Protein AF-A0A4Q4B3C5-F1 (afdb_monomer_lite)

Radius of gyration: 22.29 Å; chains: 1; bounding box: 58×36×64 Å

Secondary structure (DSSP, 8-state):
-------HHHHHHHHHHHHH-GGGGSTT---S-GGGS-TT-EEEE-TT--EEE--BTTBHHHHHHHHH-TT-----EETTEE-------TT--TTTHHHHHHHH-SGGGB-SS--STTTTTEEEEEEEEE-TTS-EEEEEEEEETTS-BEEEEEES--TT-GGGG-TT---EE---EEEE-SSTTEEEEEEEEE-TT--EEEEEEEEEETTTTEEEEEEEEE-TTS-EEEEEEEEEEEPPP-SSHHHHHHHHHHS--HHHHHHHHHHHTTS--

pLDDT: mean 88.62, std 9.91, range [36.62, 97.94]

Sequence (273 aa):
MKHNIFEKDDIEFIENEVKTNPIFRYYGIRVANVQKLNSRDVICVSDKNLIMVKGNSFTAYQHIKERHSYWTTHIYPKGKGFWAQSKFPSEIAPVDYIKIADQIYCEENFLVNNEHQDSDKFEKYLGKYTFPNNEVDTMNLILYKGTKIIHSLYPQNKKYNKLKNRENFPYARGIIEIKKSNIPNVKNVEIPYFDSNLKLKYVILIEKYLIKKLEEWRILAIDENGKYKFDVKIGEQKLMEFSGETSERITYQHCDLRHIENIMKKIDNGEIK

Structure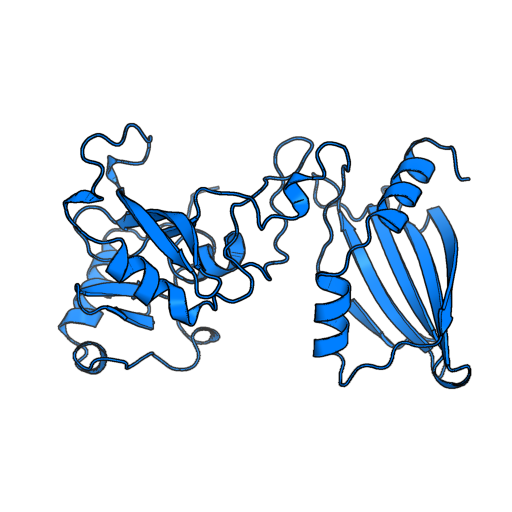 (mmCIF, N/CA/C/O backbone):
data_AF-A0A4Q4B3C5-F1
#
_entry.id   AF-A0A4Q4B3C5-F1
#
loop_
_atom_site.group_PDB
_atom_site.id
_atom_site.type_symbol
_atom_site.label_atom_id
_atom_site.label_alt_id
_atom_site.label_comp_id
_atom_site.label_asym_id
_atom_site.label_entity_id
_atom_site.label_seq_id
_atom_site.pdbx_PDB_ins_code
_atom_site.Cartn_x
_atom_site.Cartn_y
_atom_site.Cartn_z
_atom_site.occupancy
_atom_site.B_iso_or_equiv
_atom_site.auth_seq_id
_atom_site.auth_comp_id
_atom_site.auth_asym_id
_atom_site.auth_atom_id
_atom_site.pdbx_PDB_model_num
ATOM 1 N N . MET A 1 1 ? -18.963 -9.165 -6.598 1.00 36.62 1 MET A N 1
ATOM 2 C CA . MET A 1 1 ? -18.146 -9.783 -5.528 1.00 36.62 1 MET A CA 1
ATOM 3 C C . MET A 1 1 ? -18.745 -9.364 -4.200 1.00 36.62 1 MET A C 1
ATOM 5 O O . MET A 1 1 ? -18.922 -8.168 -4.015 1.00 36.62 1 MET A O 1
ATOM 9 N N . LYS A 1 2 ? -19.111 -10.299 -3.315 1.00 43.28 2 LYS A N 1
ATOM 10 C CA . LYS A 1 2 ? -19.517 -9.939 -1.948 1.00 43.28 2 LYS A CA 1
ATOM 11 C C . LYS A 1 2 ? -18.304 -9.323 -1.245 1.00 43.28 2 LYS A C 1
ATOM 13 O O . LYS A 1 2 ? -17.246 -9.946 -1.205 1.00 43.28 2 LYS A O 1
ATOM 18 N N . HIS A 1 3 ? -18.438 -8.092 -0.762 1.00 58.28 3 HIS A N 1
ATOM 19 C CA . HIS A 1 3 ? -17.433 -7.474 0.097 1.00 58.28 3 HIS A CA 1
ATOM 20 C C . HIS A 1 3 ? -17.396 -8.255 1.408 1.00 58.28 3 HIS A C 1
ATOM 22 O O . HIS A 1 3 ? -18.409 -8.321 2.099 1.00 58.28 3 HIS A O 1
ATOM 28 N N . ASN A 1 4 ? -16.259 -8.876 1.721 1.00 80.69 4 ASN A N 1
ATOM 29 C CA . ASN A 1 4 ? -16.110 -9.692 2.923 1.00 80.69 4 ASN A CA 1
ATOM 30 C C . ASN A 1 4 ? -15.796 -8.783 4.124 1.00 80.69 4 ASN A C 1
ATOM 32 O O . ASN A 1 4 ? -14.663 -8.731 4.606 1.00 80.69 4 ASN A O 1
ATOM 36 N N . ILE A 1 5 ? -16.776 -7.962 4.505 1.00 89.56 5 ILE A N 1
ATOM 37 C CA . ILE A 1 5 ? -16.752 -7.170 5.741 1.00 89.56 5 ILE A CA 1
ATOM 38 C C . ILE A 1 5 ? -17.055 -8.084 6.934 1.00 89.56 5 ILE A C 1
ATOM 40 O O . ILE A 1 5 ? -17.568 -9.181 6.739 1.00 89.56 5 ILE A O 1
ATOM 44 N N . PHE A 1 6 ? -16.735 -7.648 8.150 1.00 92.56 6 PHE A N 1
ATOM 45 C CA . PHE A 1 6 ? -17.065 -8.423 9.344 1.00 92.56 6 PHE A CA 1
ATOM 46 C C . PHE A 1 6 ? -18.578 -8.531 9.526 1.00 92.56 6 PHE A C 1
ATOM 48 O O . PHE A 1 6 ? -19.295 -7.531 9.434 1.00 92.56 6 PHE A O 1
ATOM 55 N N . GLU A 1 7 ? -19.042 -9.750 9.779 1.00 91.62 7 GLU A N 1
ATOM 56 C CA . GLU A 1 7 ? -20.413 -10.038 10.166 1.00 91.62 7 GLU A CA 1
ATOM 57 C C . GLU A 1 7 ? -20.561 -9.949 11.691 1.00 91.62 7 GLU A C 1
ATOM 59 O O . GLU A 1 7 ? -19.610 -9.673 12.427 1.00 91.62 7 GLU A O 1
ATOM 64 N N . LYS A 1 8 ? -21.782 -10.164 12.184 1.00 92.25 8 LYS A N 1
ATOM 65 C CA . LYS A 1 8 ? -22.095 -10.054 13.611 1.00 92.25 8 LYS A CA 1
ATOM 66 C C . LYS A 1 8 ? -21.224 -10.984 14.466 1.00 92.25 8 LYS A C 1
ATOM 68 O O . LYS A 1 8 ? -20.652 -10.529 15.449 1.00 92.25 8 LYS A O 1
ATOM 73 N N . ASP A 1 9 ? -21.050 -12.232 14.041 1.00 94.19 9 ASP A N 1
ATOM 74 C CA . ASP A 1 9 ? -20.236 -13.219 14.758 1.00 94.19 9 ASP A CA 1
ATOM 75 C C . ASP A 1 9 ? -18.747 -12.831 14.792 1.00 94.19 9 ASP A C 1
ATOM 77 O O . ASP A 1 9 ? -18.055 -13.094 15.776 1.00 94.19 9 ASP A O 1
ATOM 81 N N . ASP A 1 10 ? -18.233 -12.188 13.732 1.00 94.50 10 ASP A N 1
ATOM 82 C CA . ASP A 1 10 ? -16.874 -11.638 13.730 1.00 94.50 10 ASP A CA 1
ATOM 83 C C . ASP A 1 10 ? -16.740 -10.531 14.787 1.00 94.50 10 ASP A C 1
ATOM 85 O O . ASP A 1 10 ? -15.779 -10.524 15.555 1.00 94.50 10 ASP A O 1
ATOM 89 N N . ILE A 1 11 ? -17.703 -9.603 14.823 1.00 95.75 11 ILE A N 1
ATOM 90 C CA . ILE A 1 11 ? -17.725 -8.468 15.755 1.00 95.75 11 ILE A CA 1
ATOM 91 C C . ILE A 1 11 ? -17.798 -8.966 17.200 1.00 95.75 11 ILE A C 1
ATOM 93 O O . ILE A 1 11 ? -16.991 -8.547 18.029 1.00 95.75 11 ILE A O 1
ATOM 97 N N . GLU A 1 12 ? -18.712 -9.890 17.499 1.00 96.38 12 GLU A N 1
ATOM 98 C CA . GLU A 1 12 ? -18.874 -10.455 18.843 1.00 96.38 12 GLU A CA 1
ATOM 99 C C . GLU A 1 12 ? -17.608 -11.179 19.311 1.00 96.38 12 GLU A C 1
ATOM 101 O O . GLU A 1 12 ? -17.188 -11.009 20.459 1.00 96.38 12 GLU A O 1
ATOM 106 N N . PHE A 1 13 ? -16.956 -11.931 18.418 1.00 95.94 13 PHE A N 1
ATOM 107 C CA . PHE A 1 13 ? -15.673 -12.566 18.711 1.00 95.94 13 PHE A CA 1
ATOM 108 C C . PHE A 1 13 ? -14.603 -11.532 19.083 1.00 95.94 13 PHE A C 1
ATOM 110 O O . PHE A 1 13 ? -13.962 -11.669 20.126 1.00 95.94 13 PHE A O 1
ATOM 117 N N . ILE A 1 14 ? -14.439 -10.490 18.261 1.00 96.00 14 ILE A N 1
ATOM 118 C CA . ILE A 1 14 ? -13.435 -9.432 18.460 1.00 96.00 14 ILE A CA 1
ATOM 119 C C . ILE A 1 14 ? -13.666 -8.714 19.792 1.00 96.00 14 ILE A C 1
ATOM 121 O O . ILE A 1 14 ? -12.739 -8.521 20.579 1.00 96.00 14 ILE A O 1
ATOM 125 N N . GLU A 1 15 ? -14.908 -8.324 20.073 1.00 95.56 15 GLU A N 1
ATOM 126 C CA . GLU A 1 15 ? -15.238 -7.643 21.323 1.00 95.56 15 GLU A CA 1
ATOM 127 C C . GLU A 1 15 ? -15.022 -8.538 22.543 1.00 95.56 15 GLU A C 1
ATOM 129 O O . GLU A 1 15 ? -14.540 -8.067 23.576 1.00 95.56 15 GLU A O 1
ATOM 134 N N . ASN A 1 16 ? -15.364 -9.824 22.444 1.00 95.38 16 ASN A N 1
ATOM 135 C CA . ASN A 1 16 ? -15.120 -10.777 23.518 1.00 95.38 16 ASN A CA 1
ATOM 136 C C . ASN A 1 16 ? -13.618 -10.988 23.756 1.00 95.38 16 ASN A C 1
ATOM 138 O O . ASN A 1 16 ? -13.184 -11.035 24.909 1.00 95.38 16 ASN A O 1
ATOM 142 N N . GLU A 1 17 ? -12.812 -11.053 22.694 1.00 93.38 17 GLU A N 1
ATOM 143 C CA . GLU A 1 17 ? -11.352 -11.138 22.789 1.00 93.38 17 GLU A CA 1
ATOM 144 C C . GLU A 1 17 ? -10.783 -9.934 23.551 1.00 93.38 17 GLU A C 1
ATOM 146 O O . GLU A 1 17 ? -10.058 -10.114 24.528 1.00 93.38 17 GLU A O 1
ATOM 151 N N . VAL A 1 18 ? -11.171 -8.708 23.183 1.00 92.31 18 VAL A N 1
ATOM 152 C CA . VAL A 1 18 ? -10.720 -7.486 23.875 1.00 92.31 18 VAL A CA 1
ATOM 153 C C . VAL A 1 18 ? -11.153 -7.459 25.344 1.00 92.31 18 VAL A C 1
ATOM 155 O O . VAL A 1 18 ? -10.383 -7.038 26.209 1.00 92.31 18 VAL A O 1
ATOM 158 N N . LYS A 1 19 ? -12.366 -7.929 25.660 1.00 91.75 19 LYS A N 1
ATOM 159 C CA . LYS A 1 19 ? -12.886 -7.966 27.040 1.00 91.75 19 LYS A CA 1
ATOM 160 C C . LYS A 1 19 ? -12.124 -8.962 27.919 1.00 91.75 19 LYS A C 1
ATOM 162 O O . LYS A 1 19 ? -11.830 -8.673 29.088 1.00 91.75 19 LYS A O 1
ATOM 167 N N . THR A 1 20 ? -11.830 -10.139 27.373 1.00 91.94 20 THR A N 1
ATOM 168 C CA . THR A 1 20 ? -11.306 -11.283 28.133 1.00 91.94 20 THR A CA 1
ATOM 169 C C . THR A 1 20 ? -9.783 -11.361 28.145 1.00 91.94 20 THR A C 1
ATOM 171 O O . THR A 1 20 ? -9.218 -11.804 29.145 1.00 91.94 20 THR A O 1
ATOM 174 N N . ASN A 1 21 ? -9.103 -10.904 27.092 1.00 88.50 21 ASN A N 1
ATOM 175 C CA . ASN A 1 21 ? -7.6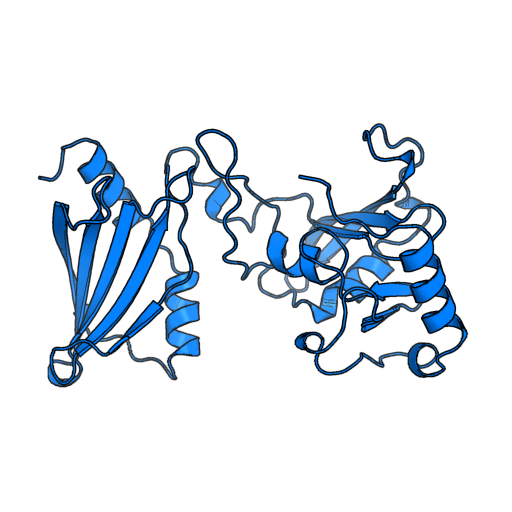53 -10.982 26.991 1.00 88.50 21 ASN A CA 1
ATOM 176 C C . ASN A 1 21 ? -6.986 -9.790 27.709 1.00 88.50 21 ASN A C 1
ATOM 178 O O . ASN A 1 21 ? -7.091 -8.647 27.251 1.00 88.50 21 ASN A O 1
ATOM 182 N N . PRO A 1 22 ? -6.255 -10.018 28.817 1.00 84.00 22 PRO A N 1
ATOM 183 C CA . PRO A 1 22 ? -5.672 -8.937 29.601 1.00 84.00 22 PRO A CA 1
ATOM 184 C C . PRO A 1 22 ? -4.579 -8.169 28.850 1.00 84.00 22 PRO A C 1
ATOM 186 O O . PRO A 1 22 ? -4.281 -7.045 29.241 1.00 84.00 22 PRO A O 1
ATOM 189 N N . ILE A 1 23 ? -4.004 -8.721 27.771 1.00 85.38 23 ILE A N 1
ATOM 190 C CA . ILE A 1 23 ? -2.936 -8.052 27.013 1.00 85.38 23 ILE A CA 1
ATOM 191 C C . ILE A 1 23 ? -3.380 -6.686 26.478 1.00 85.38 23 ILE A C 1
ATOM 193 O O . ILE A 1 23 ? -2.601 -5.737 26.486 1.00 85.38 23 ILE A O 1
ATOM 197 N N . PHE A 1 24 ? -4.652 -6.567 26.092 1.00 84.19 24 PHE A N 1
ATOM 198 C CA . PHE A 1 24 ? -5.223 -5.342 25.538 1.00 84.19 24 PHE A CA 1
ATOM 199 C C . PHE A 1 24 ? -5.600 -4.310 26.605 1.00 84.19 24 PHE A C 1
ATOM 201 O O . PHE A 1 24 ? -5.991 -3.200 26.264 1.00 84.19 24 PHE A O 1
ATOM 208 N N . ARG A 1 25 ? -5.442 -4.649 27.892 1.00 72.12 25 ARG A N 1
ATOM 209 C CA . ARG A 1 25 ? -5.579 -3.707 29.014 1.00 72.12 25 ARG A CA 1
ATOM 210 C C . ARG A 1 25 ? -4.287 -2.938 29.291 1.00 72.12 25 ARG A C 1
ATOM 212 O O . ARG A 1 25 ? -4.315 -1.950 30.016 1.00 72.12 25 ARG A O 1
ATOM 219 N N . TYR A 1 26 ? -3.157 -3.393 28.746 1.00 68.81 26 TYR A N 1
ATOM 220 C CA . TYR A 1 26 ? -1.858 -2.759 28.944 1.00 68.81 26 TYR A CA 1
ATOM 221 C C . TYR A 1 26 ? -1.526 -1.824 27.779 1.00 68.81 26 TYR A C 1
ATOM 223 O O . TYR A 1 26 ? -1.420 -2.242 26.623 1.00 68.81 26 TYR A O 1
ATOM 231 N N . TYR A 1 27 ? -1.319 -0.548 28.105 1.00 58.12 27 TYR A N 1
ATOM 232 C CA . TYR A 1 27 ? -0.975 0.490 27.140 1.00 58.12 27 TYR A CA 1
ATOM 233 C C . TYR A 1 27 ? 0.315 0.166 26.373 1.00 58.12 27 TYR A C 1
ATOM 235 O O . TYR A 1 27 ? 1.315 -0.271 26.943 1.00 58.12 27 TYR A O 1
ATOM 243 N N . GLY A 1 28 ? 0.300 0.417 25.062 1.00 57.06 28 GLY A N 1
ATOM 244 C CA . GLY A 1 28 ? 1.475 0.290 24.199 1.00 57.06 28 GLY A CA 1
ATOM 245 C C . GLY A 1 28 ? 1.802 -1.131 23.730 1.00 57.06 28 GLY A C 1
ATOM 246 O O . GLY A 1 28 ? 2.674 -1.277 22.868 1.00 57.06 28 GLY A O 1
ATOM 247 N N . ILE A 1 29 ? 1.099 -2.165 24.212 1.00 62.22 29 ILE A N 1
ATOM 248 C CA . ILE A 1 29 ? 1.304 -3.531 23.722 1.00 62.22 29 ILE A CA 1
ATOM 249 C C . ILE A 1 29 ? 0.644 -3.697 22.354 1.00 62.22 29 ILE A C 1
ATOM 251 O O . ILE A 1 29 ? -0.550 -3.479 22.158 1.00 62.22 29 ILE A O 1
ATOM 255 N N . ARG A 1 30 ? 1.460 -4.104 21.386 1.00 68.44 30 ARG A N 1
ATOM 256 C CA . ARG A 1 30 ? 1.026 -4.501 20.048 1.00 68.44 30 ARG A CA 1
ATOM 257 C C . ARG A 1 30 ? 1.391 -5.954 19.861 1.00 68.44 30 ARG A C 1
ATOM 259 O O . ARG A 1 30 ? 2.515 -6.344 20.186 1.00 68.44 30 ARG A O 1
ATOM 266 N N . VAL A 1 31 ? 0.479 -6.736 19.297 1.00 67.56 31 VAL A N 1
ATOM 267 C CA . VAL A 1 31 ? 0.798 -8.122 18.962 1.00 67.56 31 VAL A CA 1
ATOM 268 C C . VAL A 1 31 ? 1.894 -8.126 17.895 1.00 67.56 31 VAL A C 1
ATOM 270 O O . VAL A 1 31 ? 1.767 -7.519 16.826 1.00 67.56 31 VAL A O 1
ATOM 273 N N . ALA A 1 32 ? 3.017 -8.770 18.213 1.00 61.78 32 ALA A N 1
ATOM 274 C CA . ALA A 1 32 ? 4.140 -8.881 17.299 1.00 61.78 32 ALA A CA 1
ATOM 275 C C . ALA A 1 32 ? 3.752 -9.741 16.084 1.00 61.78 32 ALA A C 1
ATOM 277 O O . ALA A 1 32 ? 3.064 -10.748 16.208 1.00 61.78 32 ALA A O 1
ATOM 278 N N . ASN A 1 33 ? 4.252 -9.364 14.905 1.00 75.25 33 ASN A N 1
ATOM 279 C CA . ASN A 1 33 ? 4.086 -10.106 13.651 1.00 75.25 33 ASN A CA 1
ATOM 280 C C . ASN A 1 33 ? 2.632 -10.255 13.143 1.00 75.25 33 ASN A C 1
ATOM 282 O O . ASN A 1 33 ? 2.117 -11.359 12.965 1.00 75.25 33 ASN A O 1
ATOM 286 N N . VAL A 1 34 ? 2.021 -9.123 12.774 1.00 80.56 34 VAL A N 1
ATOM 287 C CA . VAL A 1 34 ? 0.681 -9.027 12.150 1.00 80.56 34 VAL A CA 1
ATOM 288 C C . VAL A 1 34 ? 0.473 -9.984 10.959 1.00 80.56 34 VAL A C 1
ATOM 290 O O . VAL A 1 34 ? -0.651 -10.381 10.655 1.00 80.56 34 VAL A O 1
ATOM 293 N N . GLN A 1 35 ? 1.538 -10.405 10.267 1.00 80.81 35 GLN A N 1
ATOM 294 C CA . GLN A 1 35 ? 1.404 -11.320 9.130 1.00 80.81 35 GLN A CA 1
ATOM 295 C C . GLN A 1 35 ? 0.881 -12.704 9.529 1.00 80.81 35 GLN A C 1
ATOM 297 O O . GLN A 1 35 ? 0.154 -13.300 8.738 1.00 80.81 35 GLN A O 1
ATOM 302 N N . LYS A 1 36 ? 1.180 -13.179 10.743 1.00 86.38 36 LYS A N 1
ATOM 303 C CA . LYS A 1 36 ? 0.748 -14.501 11.230 1.00 86.38 36 LYS A CA 1
ATOM 304 C C . LYS A 1 36 ? -0.670 -14.532 11.800 1.00 86.38 36 LYS A C 1
ATOM 306 O O . LYS A 1 36 ? -1.200 -15.613 12.005 1.00 86.38 36 LYS A O 1
ATOM 311 N N . LEU A 1 37 ? -1.259 -13.367 12.051 1.00 89.56 37 LEU A N 1
ATOM 312 C CA . LEU A 1 37 ? -2.595 -13.247 12.627 1.00 89.56 37 LEU A CA 1
ATOM 313 C C . LEU A 1 37 ? -3.692 -13.670 11.632 1.00 89.56 37 LEU A C 1
ATOM 315 O O . LEU A 1 37 ? -3.510 -13.568 10.418 1.00 89.56 37 LEU A O 1
ATOM 319 N N . ASN A 1 38 ? -4.845 -14.106 12.119 1.00 92.38 38 ASN A N 1
ATOM 320 C CA . ASN A 1 38 ? -6.059 -14.267 11.320 1.00 92.38 38 ASN A CA 1
ATOM 321 C C . ASN A 1 38 ? -6.781 -12.924 11.159 1.00 92.38 38 ASN A C 1
ATOM 323 O O . ASN A 1 38 ? -6.420 -11.933 11.787 1.00 92.38 38 ASN A O 1
ATOM 327 N N . SER A 1 39 ? -7.794 -12.858 10.290 1.00 92.94 39 SER A N 1
ATOM 328 C CA . SER A 1 39 ? -8.501 -11.602 9.993 1.00 92.94 39 SER A CA 1
ATOM 329 C C . SER A 1 39 ? -9.151 -10.962 11.223 1.00 92.94 39 SER A C 1
ATOM 331 O O . SER A 1 39 ? -9.163 -9.737 11.324 1.00 92.94 39 SER A O 1
ATOM 333 N N . ARG A 1 40 ? -9.688 -11.774 12.138 1.00 94.06 40 ARG A N 1
ATOM 334 C CA . ARG A 1 40 ? -10.387 -11.311 13.346 1.00 94.06 40 ARG A CA 1
ATOM 335 C C . ARG A 1 40 ? -9.437 -10.917 14.475 1.00 94.06 40 ARG A C 1
ATOM 337 O O . ARG A 1 40 ? -9.850 -10.182 15.356 1.00 94.06 40 ARG A O 1
ATOM 344 N N . ASP A 1 41 ? -8.184 -11.359 14.439 1.00 93.38 41 ASP A N 1
ATOM 345 C CA . ASP A 1 41 ? -7.265 -11.156 15.556 1.00 93.38 41 ASP A CA 1
ATOM 346 C C . ASP A 1 41 ? -6.988 -9.665 15.790 1.00 93.38 41 ASP A C 1
ATOM 348 O O . ASP A 1 41 ? -6.693 -8.889 14.860 1.00 93.38 41 ASP A O 1
ATOM 352 N N . VAL A 1 42 ? -7.032 -9.280 17.061 1.00 93.31 42 VAL A N 1
ATOM 353 C CA . VAL A 1 42 ? -6.763 -7.917 17.511 1.00 93.31 42 VAL A CA 1
ATOM 354 C C . VAL A 1 42 ? -5.261 -7.631 17.471 1.00 93.31 42 VAL A C 1
ATOM 356 O O . VAL A 1 42 ? -4.438 -8.348 18.034 1.00 93.31 42 VAL A O 1
ATOM 359 N N . ILE A 1 43 ? -4.882 -6.538 16.807 1.00 92.44 43 ILE A N 1
ATOM 360 C CA . ILE A 1 43 ? -3.495 -6.057 16.751 1.00 92.44 43 ILE A CA 1
ATOM 361 C C . ILE A 1 43 ? -3.188 -5.215 17.986 1.00 92.44 43 ILE A C 1
ATOM 363 O O . ILE A 1 43 ? -2.139 -5.385 18.614 1.00 92.44 43 ILE A O 1
ATOM 367 N N . CYS A 1 44 ? -4.067 -4.256 18.278 1.00 91.69 44 CYS A N 1
ATOM 368 C CA . CYS A 1 44 ? -3.949 -3.362 19.422 1.00 91.69 44 CYS A CA 1
ATOM 369 C C . CYS A 1 44 ? -5.268 -2.633 19.703 1.00 91.69 44 CYS A C 1
ATOM 371 O O . CYS A 1 44 ? -6.126 -2.506 18.823 1.00 91.69 44 CYS A O 1
ATOM 373 N N . VAL A 1 45 ? -5.357 -2.074 20.908 1.00 92.62 45 VAL A N 1
ATOM 374 C CA . VAL A 1 45 ? -6.455 -1.220 21.362 1.00 92.62 45 VAL A CA 1
ATOM 375 C C . VAL A 1 45 ? -5.893 0.158 21.730 1.00 92.62 45 VAL A C 1
ATOM 377 O O . VAL A 1 45 ? -4.779 0.245 22.248 1.00 92.62 45 VAL A O 1
ATOM 380 N N . SER A 1 46 ? -6.605 1.231 21.379 1.00 92.12 46 SER A N 1
ATOM 381 C CA . SER A 1 46 ? -6.217 2.611 21.704 1.00 92.12 46 SER A CA 1
ATOM 382 C C . SER A 1 46 ? -6.704 3.050 23.089 1.00 92.12 46 SER A C 1
ATOM 384 O O . SER A 1 46 ? -7.516 2.366 23.707 1.00 92.12 46 SER A O 1
ATOM 386 N N . ASP A 1 47 ? -6.280 4.232 23.545 1.00 88.81 47 ASP A N 1
ATOM 387 C CA . ASP A 1 47 ? -6.708 4.805 24.831 1.00 88.81 47 ASP A CA 1
ATOM 388 C C . ASP A 1 47 ? -8.214 5.090 24.880 1.00 88.81 47 ASP A C 1
ATOM 390 O O . ASP A 1 47 ? -8.857 4.924 25.916 1.00 88.81 47 ASP A O 1
ATOM 394 N N . LYS A 1 48 ? -8.815 5.445 23.739 1.00 93.00 48 LYS A N 1
ATOM 395 C CA . LYS A 1 48 ? -10.273 5.591 23.592 1.00 93.00 48 LYS A CA 1
ATOM 396 C C . LYS A 1 48 ? -10.994 4.273 23.289 1.00 93.00 48 LYS A C 1
ATOM 398 O O . LYS A 1 48 ? -12.150 4.285 22.852 1.00 93.00 48 LYS A O 1
ATOM 403 N N . ASN A 1 49 ? -10.333 3.142 23.538 1.00 92.50 49 ASN A N 1
ATOM 404 C CA . ASN A 1 49 ? -10.809 1.782 23.292 1.00 92.50 49 ASN A CA 1
ATOM 405 C C . ASN A 1 49 ? -11.083 1.457 21.816 1.00 92.50 49 ASN A C 1
ATOM 407 O O . ASN A 1 49 ? -11.855 0.542 21.536 1.00 92.50 49 ASN A O 1
ATOM 411 N N . LEU A 1 50 ? -10.477 2.172 20.858 1.00 95.50 50 LEU A N 1
ATOM 412 C CA . LEU A 1 50 ? -10.579 1.788 19.448 1.00 95.50 50 LEU A CA 1
ATOM 413 C C . LEU A 1 50 ? -9.825 0.492 19.202 1.00 95.50 50 LEU A C 1
ATOM 415 O O . LEU A 1 50 ? -8.680 0.345 19.620 1.00 95.50 50 LEU A O 1
ATOM 419 N N . ILE A 1 51 ? -10.447 -0.422 18.471 1.00 95.19 51 ILE A N 1
ATOM 420 C CA . ILE A 1 51 ? -9.931 -1.764 18.234 1.00 95.19 51 ILE A CA 1
ATOM 421 C C . ILE A 1 51 ? -9.417 -1.827 16.798 1.00 95.19 51 ILE A C 1
ATOM 423 O O . ILE A 1 51 ? -10.185 -1.730 15.836 1.00 95.19 51 ILE A O 1
ATOM 427 N N . MET A 1 52 ? -8.104 -2.003 16.647 1.00 95.50 52 MET A N 1
ATOM 428 C CA . MET A 1 52 ? -7.493 -2.327 15.362 1.00 95.50 52 MET A CA 1
ATOM 429 C C . MET A 1 52 ? -7.296 -3.836 15.278 1.00 95.50 52 MET A C 1
ATOM 431 O O . MET A 1 52 ? -6.503 -4.402 16.028 1.00 95.50 52 MET A O 1
ATOM 435 N N . VAL A 1 53 ? -7.963 -4.470 14.322 1.00 95.25 53 VAL A N 1
ATOM 436 C CA . VAL A 1 53 ? -7.772 -5.887 13.982 1.00 95.25 53 VAL A CA 1
ATOM 437 C C . VAL A 1 53 ? -7.008 -6.026 12.669 1.00 95.25 53 VAL A C 1
ATOM 439 O O . VAL A 1 53 ? -6.902 -5.062 11.900 1.00 95.25 53 VAL A O 1
ATOM 442 N N . LYS A 1 54 ? -6.481 -7.221 12.379 1.00 94.50 54 LYS A N 1
ATOM 443 C CA . LYS A 1 54 ? -5.788 -7.472 11.104 1.00 94.50 54 LYS A CA 1
ATOM 444 C C . LYS A 1 54 ? -6.675 -7.183 9.898 1.00 94.50 54 LYS A C 1
ATOM 446 O O . LYS A 1 54 ? -6.245 -6.492 8.973 1.00 94.50 54 LYS A O 1
ATOM 451 N N . GLY A 1 55 ? -7.894 -7.705 9.909 1.00 94.25 55 GLY A N 1
ATOM 452 C CA . GLY A 1 55 ? -8.825 -7.604 8.797 1.00 94.25 55 GLY A CA 1
ATOM 453 C C . GLY A 1 55 ? -8.352 -8.306 7.527 1.00 94.25 55 GLY A C 1
ATOM 454 O O . GLY A 1 55 ? -7.606 -9.286 7.556 1.00 94.25 55 GLY A O 1
ATOM 455 N N . ASN A 1 56 ? -8.841 -7.813 6.395 1.00 93.19 56 ASN A N 1
ATOM 456 C CA . ASN A 1 56 ? -8.562 -8.325 5.055 1.00 93.19 56 ASN A CA 1
ATOM 457 C C . ASN A 1 56 ? -8.495 -7.147 4.064 1.00 93.19 56 ASN A C 1
ATOM 459 O O . ASN A 1 56 ? -8.514 -5.989 4.478 1.00 93.19 56 ASN A O 1
ATOM 463 N N . SER A 1 57 ? -8.442 -7.411 2.760 1.00 90.81 57 SER A N 1
ATOM 464 C CA . SER A 1 57 ? -8.356 -6.364 1.728 1.00 90.81 57 SER A CA 1
ATOM 465 C C . SER A 1 57 ? -9.532 -5.369 1.705 1.00 90.81 57 SER A C 1
ATOM 467 O O . SER A 1 57 ? -9.452 -4.334 1.043 1.00 90.81 57 SER A O 1
ATOM 469 N N . PHE A 1 58 ? -10.611 -5.640 2.447 1.00 90.94 58 PHE A N 1
ATOM 470 C CA . PHE A 1 58 ? -11.805 -4.802 2.556 1.00 90.94 58 PHE A CA 1
ATOM 471 C C . PHE A 1 58 ? -12.021 -4.175 3.939 1.00 90.94 58 PHE A C 1
ATOM 473 O O . PHE A 1 58 ? -12.841 -3.268 4.049 1.00 90.94 58 PHE A O 1
ATOM 480 N N . THR A 1 59 ? -11.322 -4.610 4.994 1.00 93.00 59 THR A N 1
ATOM 481 C CA . THR A 1 59 ? -11.539 -4.094 6.357 1.00 93.00 59 THR A CA 1
ATOM 482 C C . THR A 1 59 ? -10.255 -3.961 7.177 1.00 93.00 59 THR A C 1
ATOM 484 O O . THR A 1 59 ? -9.309 -4.732 7.019 1.00 93.00 59 THR A O 1
ATOM 487 N N . ALA A 1 60 ? -10.277 -3.012 8.110 1.00 94.56 60 ALA A N 1
ATOM 488 C CA . ALA A 1 60 ? -9.300 -2.757 9.161 1.00 94.56 60 ALA A CA 1
ATOM 489 C C . ALA A 1 60 ? -7.863 -2.553 8.647 1.00 94.56 60 ALA A C 1
ATOM 491 O O . ALA A 1 60 ? -7.643 -1.915 7.613 1.00 94.56 60 ALA A O 1
ATOM 492 N N . TYR A 1 61 ? -6.869 -3.043 9.393 1.00 94.94 61 TYR A N 1
ATOM 493 C CA . TYR A 1 61 ? -5.453 -2.775 9.149 1.00 94.94 61 TYR A CA 1
ATOM 494 C C . TYR A 1 61 ? -5.008 -3.127 7.727 1.00 94.94 61 TYR A C 1
ATOM 496 O O . TYR A 1 61 ? -4.330 -2.322 7.081 1.00 94.94 61 TYR A O 1
ATOM 504 N N . GLN A 1 62 ? -5.378 -4.312 7.232 1.00 93.75 62 GLN A N 1
ATOM 505 C CA . GLN A 1 62 ? -4.926 -4.787 5.928 1.00 93.75 62 GLN A CA 1
ATOM 506 C C . GLN A 1 62 ? -5.474 -3.907 4.799 1.00 93.75 62 GLN A C 1
ATOM 508 O O . GLN A 1 62 ? -4.695 -3.466 3.956 1.00 93.75 62 GLN A O 1
ATOM 513 N N . HIS A 1 63 ? -6.759 -3.551 4.837 1.00 94.06 63 HIS A N 1
ATOM 514 C CA . HIS A 1 63 ? -7.357 -2.616 3.882 1.00 94.06 63 HIS A CA 1
ATOM 515 C C . HIS A 1 63 ? -6.659 -1.253 3.906 1.00 94.06 63 HIS A C 1
ATOM 517 O O . HIS A 1 63 ? -6.267 -0.743 2.854 1.00 94.06 63 HIS A O 1
ATOM 523 N N . ILE A 1 64 ? -6.434 -0.680 5.095 1.00 95.25 64 ILE A N 1
ATOM 524 C CA . ILE A 1 64 ? -5.754 0.616 5.224 1.00 95.25 64 ILE A CA 1
ATOM 525 C C . ILE A 1 64 ? -4.350 0.544 4.613 1.00 95.25 64 ILE A C 1
ATOM 527 O O . ILE A 1 64 ? -3.967 1.388 3.798 1.00 95.25 64 ILE A O 1
ATOM 531 N N . LYS A 1 65 ? -3.590 -0.495 4.960 1.00 92.88 65 LYS A N 1
ATOM 532 C CA . LYS A 1 65 ? -2.220 -0.696 4.485 1.00 92.88 65 LYS A CA 1
ATOM 533 C C . LYS A 1 65 ? -2.157 -0.904 2.971 1.00 92.88 65 LYS A C 1
ATOM 535 O O . LYS A 1 65 ? -1.350 -0.261 2.304 1.00 92.88 65 LYS A O 1
ATOM 540 N N . GLU A 1 66 ? -2.988 -1.781 2.419 1.00 90.50 66 GLU A N 1
ATOM 541 C CA . GLU A 1 66 ? -2.980 -2.117 0.989 1.00 90.50 66 GLU A CA 1
ATOM 542 C C . GLU A 1 66 ? -3.480 -0.976 0.106 1.00 90.50 66 GLU A C 1
ATOM 544 O O . GLU A 1 66 ? -3.079 -0.864 -1.055 1.00 90.50 66 GLU A O 1
ATOM 549 N N . ARG A 1 67 ? -4.363 -0.124 0.625 1.00 89.62 67 ARG A N 1
ATOM 550 C CA . ARG A 1 67 ? -5.042 0.888 -0.184 1.00 89.62 67 ARG A CA 1
ATOM 551 C C . ARG A 1 67 ? -4.489 2.291 0.002 1.00 89.62 67 ARG A C 1
ATOM 553 O O . ARG A 1 67 ? -4.408 3.040 -0.972 1.00 89.62 67 ARG A O 1
ATOM 560 N N . HIS A 1 68 ? -4.079 2.620 1.222 1.00 93.31 68 HIS A N 1
ATOM 561 C CA . HIS A 1 68 ? -3.761 3.988 1.619 1.00 93.31 68 HIS A CA 1
ATOM 562 C C . HIS A 1 68 ? -2.313 4.178 2.076 1.00 93.31 68 HIS A C 1
ATOM 564 O O . HIS A 1 68 ? -1.879 5.319 2.213 1.00 93.31 68 HIS A O 1
ATOM 570 N N . SER A 1 69 ? -1.515 3.120 2.264 1.00 92.06 69 SER A N 1
ATOM 571 C CA . SER A 1 69 ? -0.079 3.303 2.520 1.00 92.06 69 SER A CA 1
ATOM 572 C C . SER A 1 69 ? 0.600 4.023 1.350 1.00 92.06 69 SER A C 1
ATOM 574 O O . SER A 1 69 ? 0.310 3.741 0.184 1.00 92.06 69 SER A O 1
ATOM 576 N N . TYR A 1 70 ? 1.549 4.917 1.641 1.00 88.88 70 TYR A N 1
ATOM 577 C CA . TYR A 1 70 ? 2.370 5.561 0.612 1.00 88.88 70 TYR A CA 1
ATOM 578 C C . TYR A 1 70 ? 2.991 4.522 -0.337 1.00 88.88 70 TYR A C 1
ATOM 580 O O . TYR A 1 70 ? 2.875 4.614 -1.567 1.00 88.88 70 TYR A O 1
ATOM 588 N N . TRP A 1 71 ? 3.560 3.476 0.265 1.00 85.06 71 TRP A N 1
ATOM 589 C CA . TRP A 1 71 ? 4.370 2.447 -0.379 1.00 85.06 71 TRP A CA 1
ATOM 590 C C . TRP A 1 71 ? 3.556 1.337 -1.057 1.00 85.06 71 TRP A C 1
ATOM 592 O O . TRP A 1 71 ? 4.144 0.425 -1.630 1.00 85.06 71 TRP A O 1
ATOM 602 N N . THR A 1 72 ? 2.216 1.389 -1.033 1.00 85.81 72 THR A N 1
ATOM 603 C CA . THR A 1 72 ? 1.420 0.361 -1.720 1.00 85.81 72 THR A CA 1
ATOM 604 C C . THR A 1 72 ? 1.623 0.401 -3.235 1.00 85.81 72 THR A C 1
ATOM 606 O O . THR A 1 72 ? 1.591 1.471 -3.863 1.00 85.81 72 THR A O 1
ATOM 609 N N . THR A 1 73 ? 1.788 -0.792 -3.801 1.00 83.38 73 THR A N 1
ATOM 610 C CA . THR A 1 73 ? 1.919 -1.088 -5.232 1.00 83.38 73 THR A CA 1
ATOM 611 C C . THR A 1 73 ? 0.642 -1.689 -5.818 1.00 83.38 73 THR A C 1
ATOM 613 O O . THR A 1 73 ? 0.616 -2.049 -6.991 1.00 83.38 73 THR A O 1
ATOM 616 N N . HIS A 1 74 ? -0.424 -1.810 -5.016 1.00 85.19 74 HIS A N 1
ATOM 617 C CA . HIS A 1 74 ? -1.663 -2.432 -5.463 1.00 85.19 74 HIS A CA 1
ATOM 618 C C . HIS A 1 74 ? -2.349 -1.585 -6.544 1.00 85.19 74 HIS A C 1
ATOM 620 O O . HIS A 1 74 ? -2.558 -0.378 -6.379 1.00 85.19 74 HIS A O 1
ATOM 626 N N . ILE A 1 75 ? -2.705 -2.233 -7.653 1.00 84.44 75 ILE A N 1
ATOM 627 C CA . ILE A 1 75 ? -3.359 -1.611 -8.804 1.00 84.44 75 ILE A CA 1
ATOM 628 C C . ILE A 1 75 ? -4.868 -1.779 -8.646 1.00 84.44 75 ILE A C 1
ATOM 630 O O . ILE A 1 75 ? -5.353 -2.888 -8.456 1.00 84.44 75 ILE A O 1
ATOM 634 N N . TYR A 1 76 ? -5.615 -0.682 -8.763 1.00 82.94 76 TYR A N 1
ATOM 635 C CA . TYR A 1 76 ? -7.076 -0.694 -8.677 1.00 82.94 76 TYR A CA 1
ATOM 636 C C . TYR A 1 76 ? -7.679 -0.276 -10.021 1.00 82.94 76 TYR A C 1
ATOM 638 O O . TYR A 1 76 ? -7.801 0.926 -10.270 1.00 82.94 76 TYR A O 1
ATOM 646 N N . PRO A 1 77 ? -8.044 -1.219 -10.904 1.00 81.56 77 PRO A N 1
ATOM 647 C CA . PRO A 1 77 ? -8.748 -0.906 -12.143 1.00 81.56 77 PRO A CA 1
ATOM 648 C C . PRO A 1 77 ? -10.073 -0.176 -11.904 1.00 81.56 77 PRO A C 1
ATOM 650 O O . PRO A 1 77 ? -10.790 -0.451 -10.941 1.00 81.56 77 PRO A O 1
ATOM 653 N N . LYS A 1 78 ? -10.417 0.752 -12.797 1.00 80.38 78 LYS A N 1
ATOM 654 C CA . LYS A 1 78 ? -11.708 1.448 -12.819 1.00 80.38 78 LYS A CA 1
ATOM 655 C C . LYS A 1 78 ? -12.118 1.758 -14.256 1.00 80.38 78 LYS A C 1
ATOM 657 O O . LYS A 1 78 ? -11.671 2.748 -14.839 1.00 80.38 78 LYS A O 1
ATOM 662 N N . GLY A 1 79 ? -13.023 0.948 -14.805 1.00 79.56 79 GLY A N 1
ATOM 663 C CA . GLY A 1 79 ? -13.459 1.088 -16.195 1.00 79.56 79 GLY A CA 1
ATOM 664 C C . GLY A 1 79 ? -12.255 1.021 -17.135 1.00 79.56 79 GLY A C 1
ATOM 665 O O . GLY A 1 79 ? -11.492 0.068 -17.078 1.00 79.56 79 GLY A O 1
ATOM 666 N N . LYS A 1 80 ? -12.049 2.061 -17.949 1.00 72.38 80 LYS A N 1
ATOM 667 C CA . LYS A 1 80 ? -10.892 2.154 -18.858 1.00 72.38 80 LYS A CA 1
ATOM 668 C C . LYS A 1 80 ? -9.593 2.644 -18.196 1.00 72.38 80 LYS A C 1
ATOM 670 O O . LYS A 1 80 ? -8.566 2.653 -18.864 1.00 72.38 80 LYS A O 1
ATOM 675 N N . GLY A 1 81 ? -9.616 3.047 -16.922 1.00 77.69 81 GLY A N 1
ATOM 676 C CA . GLY A 1 81 ? -8.461 3.609 -16.212 1.00 77.69 81 GLY A CA 1
ATOM 677 C C . GLY A 1 81 ? -8.214 2.964 -14.849 1.00 77.69 81 GLY A C 1
ATOM 678 O O . GLY A 1 81 ? -8.606 1.824 -14.606 1.00 77.69 81 GLY A O 1
ATOM 679 N N . PHE A 1 82 ? -7.579 3.708 -13.941 1.00 81.25 82 PHE A N 1
ATOM 680 C CA . PHE A 1 82 ? -7.253 3.249 -12.587 1.00 81.25 82 PHE A CA 1
ATOM 681 C C . PHE A 1 82 ? -7.803 4.200 -11.526 1.00 81.25 82 PHE A C 1
ATOM 683 O O . PHE A 1 82 ? -7.864 5.416 -11.722 1.00 81.25 82 PHE A O 1
ATOM 690 N N . TRP A 1 83 ? -8.203 3.661 -10.376 1.00 77.25 83 TRP A N 1
ATOM 691 C CA . TRP A 1 83 ? -8.692 4.465 -9.268 1.00 77.25 83 TRP A CA 1
ATOM 692 C C . TRP A 1 83 ? -7.537 5.116 -8.505 1.00 77.25 83 TRP A C 1
ATOM 694 O O . TRP A 1 83 ? -6.670 4.447 -7.941 1.00 77.25 83 TRP A O 1
ATOM 704 N N . ALA A 1 84 ? -7.553 6.448 -8.440 1.00 78.56 84 ALA A N 1
ATOM 705 C CA . ALA A 1 84 ? -6.623 7.205 -7.617 1.00 78.56 84 ALA A CA 1
ATOM 706 C C . ALA A 1 84 ? -7.069 7.170 -6.145 1.00 78.56 84 ALA A C 1
ATOM 708 O O . ALA A 1 84 ? -7.902 7.976 -5.714 1.00 78.56 84 ALA A O 1
ATOM 709 N N . GLN A 1 85 ? -6.508 6.230 -5.385 1.00 84.50 85 GLN A N 1
ATOM 710 C CA . GLN A 1 85 ? -6.633 6.145 -3.927 1.00 84.50 85 GLN A CA 1
ATOM 711 C C . GLN A 1 85 ? -6.077 7.399 -3.245 1.00 84.50 85 GLN A C 1
ATOM 713 O O . GLN A 1 85 ? -5.120 7.992 -3.743 1.00 84.50 85 GLN A O 1
ATOM 718 N N . SER A 1 86 ? -6.618 7.804 -2.100 1.00 90.50 86 SER A N 1
ATOM 719 C CA . SER A 1 86 ? -5.856 8.686 -1.212 1.00 90.50 86 SER A CA 1
ATOM 720 C C . SER A 1 86 ? -4.744 7.887 -0.540 1.00 90.50 86 SER A C 1
ATOM 722 O O . SER A 1 86 ? -4.899 6.691 -0.293 1.00 90.50 86 SER A O 1
ATOM 724 N N . LYS A 1 87 ? -3.604 8.528 -0.288 1.00 91.50 87 LYS A N 1
ATOM 725 C CA . LYS A 1 87 ? -2.449 7.889 0.344 1.00 91.50 87 LYS A CA 1
ATOM 726 C C . LYS A 1 87 ? -1.966 8.734 1.506 1.00 91.50 87 LYS A C 1
ATOM 728 O O . LYS A 1 87 ? -2.030 9.956 1.422 1.00 91.50 87 LYS A O 1
ATOM 733 N N . PHE A 1 88 ? -1.473 8.081 2.548 1.00 94.38 88 PHE A N 1
ATOM 734 C CA . PHE A 1 88 ? -0.726 8.719 3.622 1.00 94.38 88 PHE A CA 1
ATOM 735 C C . PHE A 1 88 ? 0.627 9.261 3.118 1.00 94.38 88 PHE A C 1
ATOM 737 O O . PHE A 1 88 ? 1.128 8.779 2.095 1.00 94.38 88 PHE A O 1
ATOM 744 N N . PRO A 1 89 ? 1.227 10.230 3.834 1.00 92.44 89 PRO A N 1
ATOM 745 C CA . PRO A 1 89 ? 2.624 10.619 3.647 1.00 92.44 89 PRO A CA 1
ATOM 746 C C . PRO A 1 89 ? 3.588 9.432 3.823 1.00 92.44 89 PRO A C 1
ATOM 748 O O . PRO A 1 89 ? 3.241 8.428 4.451 1.00 92.44 89 PRO A O 1
ATOM 751 N N . SER A 1 90 ? 4.811 9.547 3.296 1.00 91.19 90 SER A N 1
ATOM 752 C CA . SER A 1 90 ? 5.854 8.509 3.398 1.00 91.19 90 SER A CA 1
ATOM 753 C C . SER A 1 90 ? 6.295 8.218 4.832 1.00 91.19 90 SER A C 1
ATOM 755 O O . SER A 1 90 ? 6.756 7.111 5.112 1.00 91.19 90 SER A O 1
ATOM 757 N N . GLU A 1 91 ? 6.140 9.199 5.719 1.00 91.56 91 GLU A N 1
ATOM 758 C CA . GLU A 1 91 ? 6.548 9.179 7.125 1.00 91.56 91 GLU A CA 1
ATOM 759 C C . GLU A 1 91 ? 5.576 8.379 7.998 1.00 91.56 91 GLU A C 1
ATOM 761 O O . GLU A 1 91 ? 5.933 7.971 9.098 1.00 91.56 91 GLU A O 1
ATOM 766 N N . ILE A 1 92 ? 4.348 8.149 7.519 1.00 93.44 92 ILE A N 1
ATOM 767 C CA . ILE A 1 92 ? 3.328 7.416 8.265 1.00 93.44 92 ILE A CA 1
ATOM 768 C C . ILE A 1 92 ? 3.473 5.925 8.005 1.00 93.44 92 ILE A C 1
ATOM 770 O O . ILE A 1 92 ? 3.164 5.410 6.922 1.00 93.44 92 ILE A O 1
ATOM 774 N N . ALA A 1 93 ? 3.905 5.213 9.040 1.00 89.88 93 ALA A N 1
ATOM 775 C CA . ALA A 1 93 ? 3.990 3.770 9.017 1.00 89.88 93 ALA A CA 1
ATOM 776 C C . ALA A 1 93 ? 2.648 3.147 9.441 1.00 89.88 93 ALA A C 1
ATOM 778 O O . ALA A 1 93 ? 1.859 3.763 10.160 1.00 89.88 93 ALA A O 1
ATOM 779 N N . PRO A 1 94 ? 2.375 1.881 9.075 1.00 88.81 94 PRO A N 1
ATOM 780 C CA . PRO A 1 94 ? 1.155 1.202 9.512 1.00 88.81 94 PRO A CA 1
ATOM 781 C C . PRO A 1 94 ? 0.974 1.123 11.030 1.00 88.81 94 PRO A C 1
ATOM 783 O O . PRO A 1 94 ? -0.137 0.940 11.521 1.00 88.81 94 PRO A O 1
ATOM 786 N N . VAL A 1 95 ? 2.062 1.258 11.788 1.00 87.19 95 VAL A N 1
ATOM 787 C CA . VAL A 1 95 ? 2.002 1.337 13.247 1.00 87.19 95 VAL A CA 1
ATOM 788 C C . VAL A 1 95 ? 1.323 2.624 13.734 1.00 87.19 95 VAL A C 1
ATOM 790 O O . VAL A 1 95 ? 0.723 2.624 14.807 1.00 87.19 95 VAL A O 1
ATOM 793 N N . ASP A 1 96 ? 1.326 3.701 12.961 1.00 91.62 96 ASP A N 1
ATOM 794 C CA . ASP A 1 96 ? 0.780 4.989 13.393 1.00 91.62 96 ASP A CA 1
ATOM 795 C C . ASP A 1 96 ? -0.739 5.086 13.221 1.00 91.62 96 ASP A C 1
ATOM 797 O O . ASP A 1 96 ? -1.371 5.920 13.864 1.00 91.62 96 ASP A O 1
ATOM 801 N N . TYR A 1 97 ? -1.356 4.197 12.432 1.00 94.44 97 TYR A N 1
ATOM 802 C CA . TYR A 1 97 ? -2.790 4.253 12.116 1.00 94.44 97 TYR A CA 1
ATOM 803 C C . TYR A 1 97 ? -3.686 4.316 13.355 1.00 94.44 97 TYR A C 1
ATOM 805 O O . TYR A 1 97 ? -4.617 5.113 13.384 1.00 94.44 97 TYR A O 1
ATOM 813 N N . ILE A 1 98 ? -3.392 3.531 14.397 1.00 93.69 98 ILE A N 1
ATOM 814 C CA . ILE A 1 98 ? -4.194 3.544 15.628 1.00 93.69 98 ILE A CA 1
ATOM 815 C C . ILE A 1 98 ? -4.086 4.873 16.384 1.00 93.69 98 ILE A C 1
ATOM 817 O O . ILE A 1 98 ? -5.081 5.349 16.914 1.00 93.69 98 ILE A O 1
ATOM 821 N N . LYS A 1 99 ? -2.907 5.510 16.381 1.00 93.19 99 LYS A N 1
ATOM 822 C CA . LYS A 1 99 ? -2.700 6.815 17.028 1.00 93.19 99 LYS A CA 1
ATOM 823 C C . LYS A 1 99 ? -3.469 7.908 16.293 1.00 93.19 99 LYS A C 1
ATOM 825 O O . LYS A 1 99 ? -4.080 8.763 16.920 1.00 93.19 99 LYS A O 1
ATOM 830 N N . ILE A 1 100 ? -3.453 7.858 14.960 1.00 95.75 100 ILE A N 1
ATOM 831 C CA . ILE A 1 100 ? -4.226 8.777 14.122 1.00 95.75 100 ILE A CA 1
ATOM 832 C C . ILE A 1 100 ? -5.720 8.571 14.390 1.00 95.75 100 ILE A C 1
ATOM 834 O O . ILE A 1 100 ? -6.421 9.534 14.672 1.00 95.75 100 ILE A O 1
ATOM 838 N N . ALA A 1 101 ? -6.205 7.326 14.352 1.00 97.12 101 ALA A N 1
ATOM 839 C CA . ALA A 1 101 ? -7.606 7.014 14.623 1.00 97.12 101 ALA A CA 1
ATOM 840 C C . ALA A 1 101 ? -8.053 7.523 16.003 1.00 97.12 101 ALA A C 1
ATOM 842 O O . ALA A 1 101 ? -9.101 8.154 16.100 1.00 97.12 101 ALA A O 1
ATOM 843 N N . ASP A 1 102 ? -7.237 7.322 17.041 1.00 95.56 102 ASP A N 1
ATOM 844 C CA . ASP A 1 102 ? -7.533 7.786 18.398 1.00 95.56 102 ASP A CA 1
ATOM 845 C C . ASP A 1 102 ? -7.685 9.314 18.478 1.00 95.56 102 ASP A C 1
ATOM 847 O O . ASP A 1 102 ? -8.634 9.814 19.082 1.00 95.56 102 ASP A O 1
ATOM 851 N N . GLN A 1 103 ? -6.831 10.075 17.786 1.00 96.38 103 GLN A N 1
ATOM 852 C CA . GLN A 1 103 ? -6.962 11.535 17.722 1.00 96.38 103 GLN A CA 1
ATOM 853 C C . GLN A 1 103 ? -8.226 11.989 16.986 1.00 96.38 103 GLN A C 1
ATOM 855 O O . GLN A 1 103 ? -8.882 12.931 17.423 1.00 96.38 103 GLN A O 1
ATOM 860 N N . ILE A 1 104 ? -8.584 11.316 15.891 1.00 97.94 104 ILE A N 1
ATOM 861 C CA . ILE A 1 104 ? -9.776 11.653 15.101 1.00 97.94 104 ILE A CA 1
ATOM 862 C C . ILE A 1 104 ? -11.068 11.276 15.832 1.00 97.94 104 ILE A C 1
ATOM 864 O O . ILE A 1 104 ? -12.106 11.897 15.607 1.00 97.94 104 ILE A O 1
ATOM 868 N N . TYR A 1 105 ? -11.024 10.279 16.709 1.00 97.69 105 TYR A N 1
ATOM 869 C CA . TYR A 1 105 ? -12.196 9.788 17.414 1.00 97.69 105 TYR A CA 1
ATOM 870 C C . TYR A 1 105 ? -12.617 10.714 18.564 1.00 97.69 105 TYR A C 1
ATOM 872 O O . TYR A 1 105 ? -12.138 10.597 19.695 1.00 97.69 105 TYR A O 1
ATOM 880 N N . CYS A 1 106 ? -13.518 11.648 18.272 1.00 96.19 106 CYS A N 1
ATOM 881 C CA . CYS A 1 106 ? -14.197 12.508 19.242 1.00 96.19 106 CYS A CA 1
ATOM 882 C C . CYS A 1 106 ? -15.591 12.898 18.728 1.00 96.19 106 CYS A C 1
ATOM 884 O O . CYS A 1 106 ? -15.900 12.700 17.549 1.00 96.19 106 CYS A O 1
ATOM 886 N N . GLU A 1 107 ? -16.438 13.416 19.618 1.00 95.12 107 GLU A N 1
ATOM 887 C CA . GLU A 1 107 ? -17.832 13.755 19.306 1.00 95.12 107 GLU A CA 1
ATOM 888 C C . GLU A 1 107 ? -17.931 14.839 18.229 1.00 95.12 107 GLU A C 1
ATOM 890 O O . GLU A 1 107 ? -18.751 14.732 17.322 1.00 95.12 107 GLU A O 1
ATOM 895 N N . GLU A 1 108 ? -17.034 15.826 18.256 1.00 96.25 108 GLU A N 1
ATOM 896 C CA . GLU A 1 108 ? -17.017 16.944 17.307 1.00 96.25 108 GLU A CA 1
ATOM 897 C C . GLU A 1 108 ? -16.728 16.495 15.871 1.00 96.25 108 GLU A C 1
ATOM 899 O O . GLU A 1 108 ? -17.145 17.148 14.915 1.00 96.25 108 GLU A O 1
ATOM 904 N N . ASN A 1 109 ? -16.022 15.374 15.712 1.00 96.75 109 ASN A N 1
ATOM 905 C CA . ASN A 1 109 ? -15.698 14.815 14.405 1.00 96.75 109 ASN A CA 1
ATOM 906 C C . ASN A 1 109 ? -16.770 13.833 13.909 1.00 96.75 109 ASN A C 1
ATOM 908 O O . ASN A 1 109 ? -16.673 13.374 12.771 1.00 96.75 109 ASN A O 1
ATOM 912 N N . PHE A 1 110 ? -17.762 13.462 14.726 1.00 96.19 110 PHE A N 1
ATOM 913 C CA . PHE A 1 110 ? -18.769 12.469 14.354 1.00 96.19 110 PHE A CA 1
ATOM 914 C C . PHE A 1 110 ? -19.772 13.019 13.331 1.00 96.19 110 PHE A C 1
ATOM 916 O O . PHE A 1 110 ? -20.387 14.066 13.523 1.00 96.19 110 PHE A O 1
ATOM 923 N N . LEU A 1 111 ? -19.985 12.282 12.238 1.00 92.25 111 LEU A N 1
ATOM 924 C CA . LEU A 1 111 ? -20.963 12.641 11.214 1.00 92.25 111 LEU A CA 1
ATOM 925 C C . LEU A 1 111 ? -22.310 11.967 11.488 1.00 92.25 111 LEU A C 1
ATOM 927 O O . LEU A 1 111 ? -22.537 10.831 11.074 1.00 92.25 111 LEU A O 1
ATOM 931 N N . VAL A 1 112 ? -23.216 12.711 12.128 1.00 81.94 112 VAL A N 1
ATOM 932 C CA . VAL A 1 112 ? -24.574 12.254 12.479 1.00 81.94 112 VAL A CA 1
ATOM 933 C C . VAL A 1 112 ? -25.405 11.908 11.235 1.00 81.94 112 VAL A C 1
ATOM 935 O O . VAL A 1 112 ? -26.041 10.860 11.186 1.00 81.94 112 VAL A O 1
ATOM 938 N N . ASN A 1 113 ? -25.353 12.751 10.199 1.00 77.81 113 ASN A N 1
ATOM 939 C CA . ASN A 1 113 ? -26.141 12.593 8.972 1.00 77.81 113 ASN A CA 1
ATOM 940 C C . ASN A 1 113 ? -25.252 12.148 7.804 1.00 77.81 113 ASN A C 1
ATOM 942 O O . ASN A 1 113 ? -24.954 12.917 6.891 1.00 77.81 113 ASN A O 1
ATOM 946 N N . ASN A 1 114 ? -24.776 10.904 7.854 1.00 76.25 114 ASN A N 1
ATOM 947 C CA . ASN A 1 114 ? -23.999 10.318 6.766 1.00 76.25 114 ASN A CA 1
ATOM 948 C C . ASN A 1 114 ? -24.932 9.717 5.698 1.00 76.25 114 ASN A C 1
ATOM 950 O O . ASN A 1 114 ? -25.455 8.622 5.878 1.00 76.25 114 ASN A O 1
ATOM 954 N N . GLU A 1 115 ? -25.101 10.400 4.564 1.00 77.44 115 GLU A N 1
ATOM 955 C CA . GLU A 1 115 ? -25.947 9.952 3.436 1.00 77.44 115 GLU A CA 1
ATOM 956 C C . GLU A 1 115 ? -25.358 8.773 2.630 1.00 77.44 115 GLU A C 1
ATOM 958 O O . GLU A 1 115 ? -25.903 8.365 1.606 1.00 77.44 115 GLU A O 1
ATOM 963 N N . HIS A 1 116 ? -24.218 8.214 3.048 1.00 79.50 116 HIS A N 1
ATOM 964 C CA . HIS A 1 116 ? -23.611 7.078 2.359 1.00 79.50 116 HIS A CA 1
ATOM 965 C C . HIS A 1 116 ? -24.498 5.828 2.454 1.00 79.50 116 HIS A C 1
ATOM 967 O O . HIS A 1 116 ? -24.982 5.499 3.529 1.00 79.50 116 HIS A O 1
ATOM 973 N N . GLN A 1 117 ? -24.598 5.056 1.368 1.00 80.38 117 GLN A N 1
ATOM 974 C CA . GLN A 1 117 ? -25.407 3.823 1.272 1.00 80.38 117 GLN A CA 1
ATOM 975 C C . GLN A 1 117 ? -25.131 2.756 2.356 1.00 80.38 117 GLN A C 1
ATOM 977 O O . GLN A 1 117 ? -25.919 1.839 2.542 1.00 80.38 117 GLN A O 1
ATOM 982 N N . ASP A 1 118 ? -23.986 2.847 3.036 1.00 82.19 118 ASP A N 1
ATOM 983 C CA . ASP A 1 118 ? -23.546 1.902 4.069 1.00 82.19 118 ASP A CA 1
ATOM 984 C C . ASP A 1 118 ? -23.572 2.528 5.482 1.00 82.19 118 ASP A C 1
ATOM 986 O O . ASP A 1 118 ? -22.968 1.993 6.412 1.00 82.19 118 ASP A O 1
ATOM 990 N N . SER A 1 119 ? -24.254 3.665 5.670 1.00 83.62 119 SER A N 1
ATOM 991 C CA . SER A 1 119 ? -24.400 4.350 6.969 1.00 83.62 119 SER A CA 1
ATOM 992 C C . SER A 1 119 ? -25.185 3.543 8.013 1.00 83.62 119 SER A C 1
ATOM 994 O O . SER A 1 119 ? -25.071 3.772 9.221 1.00 83.62 119 SER A O 1
ATOM 996 N N . ASP A 1 120 ? -25.927 2.528 7.572 1.00 88.12 120 ASP A N 1
ATOM 997 C CA . ASP A 1 120 ? -26.554 1.549 8.460 1.00 88.12 120 ASP A CA 1
ATOM 998 C C . ASP A 1 120 ? -25.539 0.607 9.111 1.00 88.12 120 ASP A C 1
ATOM 1000 O O . ASP A 1 120 ? -25.797 0.077 10.189 1.00 88.12 120 ASP A O 1
ATOM 1004 N N . LYS A 1 121 ? -24.371 0.420 8.489 1.00 90.81 121 LYS A N 1
ATOM 1005 C CA . LYS A 1 121 ? -23.321 -0.500 8.951 1.00 90.81 121 LYS A CA 1
ATOM 1006 C C . LYS A 1 121 ? -22.142 0.214 9.589 1.00 90.81 121 LYS A C 1
ATOM 1008 O O . LYS A 1 121 ? -21.421 -0.398 10.375 1.00 90.81 121 LYS A O 1
ATOM 1013 N N . PHE A 1 122 ? -21.929 1.482 9.244 1.00 94.56 122 PHE A N 1
ATOM 1014 C CA . PHE A 1 122 ? -20.726 2.204 9.629 1.00 94.56 122 PHE A CA 1
ATOM 1015 C C . PHE A 1 122 ? -21.003 3.581 10.214 1.00 94.56 122 PHE A C 1
ATOM 1017 O O . PHE A 1 122 ? -21.833 4.345 9.724 1.00 94.56 122 PHE A O 1
ATOM 1024 N N . GLU A 1 123 ? -20.194 3.920 11.207 1.00 95.38 123 GLU A N 1
ATOM 1025 C CA . GLU A 1 123 ? -20.046 5.267 11.738 1.00 95.38 123 GLU A CA 1
ATOM 1026 C C . GLU A 1 123 ? -18.858 5.949 11.072 1.00 95.38 123 GLU A C 1
ATOM 1028 O O . GLU A 1 123 ? -17.816 5.329 10.837 1.00 95.38 123 GLU A O 1
ATOM 1033 N N . LYS A 1 124 ? -19.006 7.238 10.763 1.00 95.94 124 LYS A N 1
ATOM 1034 C CA . LYS A 1 124 ? -17.964 8.018 10.104 1.00 95.94 124 LYS A CA 1
ATOM 1035 C C . LYS A 1 124 ? -17.575 9.215 10.957 1.00 95.94 124 LYS A C 1
ATOM 1037 O O . LYS A 1 124 ? -18.430 9.975 11.399 1.00 95.94 124 LYS A O 1
ATOM 1042 N N . TYR A 1 125 ? -16.271 9.398 11.101 1.00 97.12 125 TYR A N 1
ATOM 1043 C CA . TYR A 1 125 ? -15.655 10.542 11.749 1.00 97.12 125 TYR A CA 1
ATOM 1044 C C . TYR A 1 125 ? -14.787 11.295 10.739 1.00 97.12 125 TYR A C 1
ATOM 1046 O O . TYR A 1 125 ? -14.075 10.681 9.934 1.00 97.12 125 TYR A O 1
ATOM 1054 N N . LEU A 1 126 ? -14.858 12.622 10.772 1.00 96.75 126 LEU A N 1
ATOM 1055 C CA . LEU A 1 126 ? -14.105 13.525 9.914 1.00 96.75 126 LEU A CA 1
ATOM 1056 C C . LEU A 1 126 ? -13.362 14.540 10.782 1.00 96.75 126 LEU A C 1
ATOM 1058 O O . LEU A 1 126 ? -13.969 15.464 11.306 1.00 96.75 126 LEU A O 1
ATOM 1062 N N . GLY A 1 127 ? -12.051 14.371 10.923 1.00 97.12 127 GLY A N 1
ATOM 1063 C CA . GLY A 1 127 ? -11.231 15.235 11.774 1.00 97.12 127 GLY A CA 1
ATOM 1064 C C . GLY A 1 127 ? -9.944 15.671 11.092 1.00 97.12 127 GLY A C 1
ATOM 1065 O O . GLY A 1 127 ? -9.525 15.076 10.101 1.00 97.12 127 GLY A O 1
ATOM 1066 N N . LYS A 1 128 ? -9.294 16.710 11.613 1.00 97.25 128 LYS A N 1
ATOM 1067 C CA . LYS A 1 128 ? -7.988 17.162 11.112 1.00 97.25 128 LYS A CA 1
ATOM 1068 C C . LYS A 1 128 ? -6.855 16.449 11.845 1.00 97.25 128 LYS A C 1
ATOM 1070 O O . LYS A 1 128 ? -6.923 16.278 13.057 1.00 97.25 128 LYS A O 1
ATOM 1075 N N . TYR A 1 129 ? -5.807 16.081 11.116 1.00 96.69 129 TYR A N 1
ATOM 1076 C CA . TYR A 1 129 ? -4.577 15.521 11.674 1.00 96.69 129 TYR A CA 1
ATOM 1077 C C . TYR A 1 129 ? -3.361 16.268 11.128 1.00 96.69 129 TYR A C 1
ATOM 1079 O O . TYR A 1 129 ? -3.285 16.528 9.925 1.00 96.69 129 TYR A O 1
ATOM 1087 N N . THR A 1 130 ? -2.414 16.589 12.010 1.00 96.19 130 THR A N 1
ATOM 1088 C CA . THR A 1 130 ? -1.123 17.185 11.648 1.00 96.19 130 THR A CA 1
ATOM 1089 C C . THR A 1 130 ? -0.076 16.083 11.564 1.00 96.19 130 THR A C 1
ATOM 1091 O O . THR A 1 130 ? 0.243 15.438 12.563 1.00 96.19 130 THR A O 1
ATOM 1094 N N . PHE A 1 131 ? 0.458 15.854 10.369 1.00 94.19 131 PHE A N 1
ATOM 1095 C CA . PHE A 1 131 ? 1.490 14.853 10.121 1.00 94.19 131 PHE A CA 1
ATOM 1096 C C . PHE A 1 131 ? 2.865 15.294 10.659 1.00 94.19 131 PHE A C 1
ATOM 1098 O O . PHE A 1 131 ? 3.081 16.484 10.886 1.00 94.19 131 PHE A O 1
ATOM 1105 N N . PRO A 1 132 ? 3.838 14.369 10.810 1.00 92.31 132 PRO A N 1
ATOM 1106 C CA . PRO A 1 132 ? 5.193 14.693 11.276 1.00 92.31 132 PRO A CA 1
ATOM 1107 C C . PRO A 1 132 ? 5.923 15.766 10.456 1.00 92.31 132 PRO A C 1
ATOM 1109 O O . PRO A 1 132 ? 6.831 16.419 10.956 1.00 92.31 132 PRO A O 1
ATOM 1112 N N . ASN A 1 133 ? 5.527 15.963 9.198 1.00 89.62 133 ASN A N 1
ATOM 1113 C CA . ASN A 1 133 ? 6.052 17.004 8.319 1.00 89.62 133 ASN A CA 1
ATOM 1114 C C . ASN A 1 133 ? 5.327 18.363 8.469 1.00 89.62 133 ASN A C 1
ATOM 1116 O O . ASN A 1 133 ? 5.487 19.234 7.617 1.00 89.62 133 ASN A O 1
ATOM 1120 N N . ASN A 1 134 ? 4.524 18.533 9.526 1.00 92.19 134 ASN A N 1
ATOM 1121 C CA . ASN A 1 134 ? 3.680 19.694 9.831 1.00 92.19 134 ASN A CA 1
ATOM 1122 C C . ASN A 1 134 ? 2.554 19.980 8.829 1.00 92.19 134 ASN A C 1
ATOM 1124 O O . ASN A 1 134 ? 1.882 21.007 8.929 1.00 92.19 134 ASN A O 1
ATOM 1128 N N . GLU A 1 135 ? 2.301 19.086 7.874 1.00 92.62 135 GLU A N 1
ATOM 1129 C CA . GLU A 1 135 ? 1.160 19.242 6.984 1.00 92.62 135 GLU A CA 1
ATOM 1130 C C . GLU A 1 135 ? -0.126 18.777 7.666 1.00 92.62 135 GLU A C 1
ATOM 1132 O O . GLU A 1 135 ? -0.170 17.727 8.308 1.00 92.62 135 GLU A O 1
ATOM 1137 N N . VAL A 1 136 ? -1.195 19.546 7.478 1.00 94.19 136 VAL A N 1
ATOM 1138 C CA . VAL A 1 136 ? -2.524 19.225 8.002 1.00 94.19 136 VAL A CA 1
ATOM 1139 C C . VAL A 1 136 ? -3.380 18.636 6.888 1.00 94.19 136 VAL A C 1
ATOM 1141 O O . VAL A 1 136 ? -3.429 19.176 5.780 1.00 94.19 136 VAL A O 1
ATOM 1144 N N . ASP A 1 137 ? -4.082 17.546 7.182 1.00 95.38 137 ASP A N 1
ATOM 1145 C CA . ASP A 1 137 ? -5.079 16.967 6.281 1.00 95.38 137 ASP A CA 1
ATOM 1146 C C . ASP A 1 137 ? -6.336 16.561 7.050 1.00 95.38 137 ASP A C 1
ATOM 1148 O O . ASP A 1 137 ? -6.325 16.382 8.269 1.00 95.38 137 ASP A O 1
ATOM 1152 N N . THR A 1 138 ? -7.438 16.437 6.319 1.00 96.88 138 THR A N 1
ATOM 1153 C CA . THR A 1 138 ? -8.690 15.914 6.857 1.00 96.88 138 THR A CA 1
ATOM 1154 C C . THR A 1 138 ? -8.693 14.398 6.708 1.00 96.88 138 THR A C 1
ATOM 1156 O O . THR A 1 138 ? -8.483 13.862 5.621 1.00 96.88 138 THR A O 1
ATOM 1159 N N . MET A 1 139 ? -8.937 13.699 7.804 1.00 97.50 139 MET A N 1
ATOM 1160 C CA . MET A 1 139 ? -8.941 12.250 7.908 1.00 97.50 139 MET A CA 1
ATOM 1161 C C . MET A 1 139 ? -10.371 11.732 7.954 1.00 97.50 139 MET A C 1
ATOM 1163 O O . MET A 1 139 ? -11.200 12.246 8.698 1.00 97.50 139 MET A O 1
ATOM 1167 N N . ASN A 1 140 ? -10.635 10.674 7.193 1.00 97.06 140 ASN A N 1
ATOM 1168 C CA . ASN A 1 140 ? -11.845 9.875 7.321 1.00 97.06 140 ASN A CA 1
ATOM 1169 C C . ASN A 1 140 ? -11.510 8.678 8.208 1.00 97.06 140 ASN A C 1
ATOM 1171 O O . ASN A 1 140 ? -10.656 7.873 7.834 1.00 97.06 140 ASN A O 1
ATOM 1175 N N . LEU A 1 141 ? -12.187 8.551 9.344 1.00 97.81 141 LEU A N 1
ATOM 1176 C CA . LEU A 1 141 ? -12.179 7.355 10.180 1.00 97.81 141 LEU A CA 1
ATOM 1177 C C . LEU A 1 141 ? -13.551 6.687 10.070 1.00 97.81 141 LEU A C 1
ATOM 1179 O O . LEU A 1 141 ? -14.577 7.346 10.215 1.00 97.81 141 LEU A O 1
ATOM 1183 N N . ILE A 1 142 ? -13.562 5.389 9.787 1.00 97.19 142 ILE A N 1
ATOM 1184 C CA . ILE A 1 142 ? -14.778 4.591 9.634 1.00 97.19 142 ILE A CA 1
ATOM 1185 C C . ILE A 1 142 ? -14.734 3.459 10.651 1.00 97.19 142 ILE A C 1
ATOM 1187 O O . ILE A 1 142 ? -13.774 2.682 10.661 1.00 97.19 142 ILE A O 1
ATOM 1191 N N . LEU A 1 143 ? -15.775 3.354 11.472 1.00 97.56 143 LEU A N 1
ATOM 1192 C CA . LEU A 1 143 ? -15.961 2.285 12.452 1.00 97.56 143 LEU A CA 1
ATOM 1193 C C . LEU A 1 143 ? -17.180 1.439 12.090 1.00 97.56 143 LEU A C 1
ATOM 1195 O O . LEU A 1 143 ? -18.100 1.931 11.437 1.00 97.56 143 LEU A O 1
ATOM 1199 N N . TYR A 1 144 ? -17.212 0.184 12.535 1.00 96.50 144 TYR A N 1
ATOM 1200 C CA . TYR A 1 144 ? -18.457 -0.590 12.533 1.00 96.50 144 TYR A CA 1
ATOM 1201 C C . TYR A 1 144 ? -19.442 0.043 13.521 1.00 96.50 144 TYR A C 1
ATOM 1203 O O . TYR A 1 144 ? -19.076 0.326 14.663 1.00 96.50 144 TYR A O 1
ATOM 1211 N N . LYS A 1 145 ? -20.674 0.287 13.068 1.00 94.31 145 LYS A N 1
ATOM 1212 C CA . LYS A 1 145 ? -21.691 1.039 13.814 1.00 94.31 145 LYS A CA 1
ATOM 1213 C C . LYS A 1 145 ? -21.984 0.404 15.169 1.00 94.31 145 LYS A C 1
ATOM 1215 O O . LYS A 1 145 ? -22.162 -0.809 15.254 1.00 94.31 145 LYS A O 1
ATOM 1220 N N . GLY A 1 146 ? -22.044 1.227 16.213 1.00 94.31 146 GLY A N 1
ATOM 1221 C CA . GLY A 1 146 ? -22.250 0.782 17.590 1.00 94.31 146 GLY A CA 1
ATOM 1222 C C . GLY A 1 146 ? -21.051 0.064 18.214 1.00 94.31 146 GLY A C 1
ATOM 1223 O O . GLY A 1 146 ? -21.174 -0.451 19.320 1.00 94.31 146 GLY A O 1
ATOM 1224 N N . THR A 1 147 ? -19.899 0.027 17.541 1.00 96.62 147 THR A N 1
ATOM 1225 C CA . THR A 1 147 ? -18.688 -0.645 18.031 1.00 96.62 147 THR A CA 1
ATOM 1226 C C . THR A 1 147 ? -17.498 0.311 18.030 1.00 96.62 147 THR A C 1
ATOM 1228 O O . THR A 1 147 ? -17.542 1.414 17.487 1.00 96.62 147 THR A O 1
ATOM 1231 N N . LYS A 1 148 ? -16.378 -0.141 18.593 1.00 96.38 148 LYS A N 1
ATOM 1232 C CA . LYS A 1 148 ? -15.092 0.567 18.517 1.00 96.38 148 LYS A CA 1
ATOM 1233 C C . LYS A 1 148 ? -14.143 -0.029 17.473 1.00 96.38 148 LYS A C 1
ATOM 1235 O O . LYS A 1 148 ? -12.963 0.316 17.446 1.00 96.38 148 LYS A O 1
ATOM 1240 N N . ILE A 1 149 ? -14.627 -0.937 16.626 1.00 97.62 149 ILE A N 1
ATOM 1241 C CA . ILE A 1 149 ? -13.800 -1.664 15.661 1.00 97.62 149 ILE A CA 1
ATOM 1242 C C . ILE A 1 149 ? -13.564 -0.791 14.432 1.00 97.62 149 ILE A C 1
ATOM 1244 O O . ILE A 1 149 ? -14.504 -0.372 13.754 1.00 97.62 149 ILE A O 1
ATOM 1248 N N . ILE A 1 150 ? -12.293 -0.546 14.115 1.00 97.56 150 ILE A N 1
ATOM 1249 C CA . ILE A 1 150 ? -11.905 0.255 12.954 1.00 97.56 150 ILE A CA 1
ATOM 1250 C C . ILE A 1 150 ? -12.153 -0.545 11.673 1.00 97.56 150 ILE A C 1
ATOM 1252 O O . ILE A 1 150 ? -11.539 -1.586 11.438 1.00 97.56 150 ILE A O 1
ATOM 1256 N N . HIS A 1 151 ? -13.016 -0.017 10.805 1.00 96.56 151 HIS A N 1
ATOM 1257 C CA . HIS A 1 151 ? -13.233 -0.541 9.461 1.00 96.56 151 HIS A CA 1
ATOM 1258 C C . HIS A 1 151 ? -12.226 0.035 8.457 1.00 96.56 151 HIS A C 1
ATOM 1260 O O . HIS A 1 151 ? -11.687 -0.702 7.632 1.00 96.56 151 HIS A O 1
ATOM 1266 N N . SER A 1 152 ? -11.961 1.343 8.501 1.00 96.62 152 SER A N 1
ATOM 1267 C CA . SER A 1 152 ? -10.963 1.986 7.638 1.00 96.62 152 SER A CA 1
ATOM 1268 C C . SER A 1 152 ? -10.534 3.351 8.184 1.00 96.62 152 SER A C 1
ATOM 1270 O O . SER A 1 152 ? -11.233 3.965 8.986 1.00 96.62 152 SER A O 1
ATOM 1272 N N . LEU A 1 153 ? -9.381 3.832 7.727 1.00 97.75 153 LEU A N 1
ATOM 1273 C CA . LEU A 1 153 ? -8.814 5.139 8.037 1.00 97.75 153 LEU A CA 1
ATOM 1274 C C . LEU A 1 153 ? -8.027 5.635 6.822 1.00 97.75 153 LEU A C 1
ATOM 1276 O O . LEU A 1 153 ? -7.124 4.942 6.353 1.00 97.75 153 LEU A O 1
ATOM 1280 N N . TYR A 1 154 ? -8.324 6.833 6.324 1.00 96.19 154 TYR A N 1
ATOM 1281 C CA . TYR A 1 154 ? -7.600 7.390 5.179 1.00 96.19 154 TYR A CA 1
ATOM 1282 C C . TYR A 1 154 ? -7.684 8.919 5.089 1.00 96.19 154 TYR A C 1
ATOM 1284 O O . TYR A 1 154 ? -8.698 9.510 5.474 1.00 96.19 154 TYR A O 1
ATOM 1292 N N . PRO A 1 155 ? -6.648 9.582 4.543 1.00 95.62 155 PRO A N 1
ATOM 1293 C CA . PRO A 1 155 ? -6.697 11.016 4.286 1.00 95.62 155 PRO A CA 1
ATOM 1294 C C . PRO A 1 155 ? -7.691 11.331 3.168 1.00 95.62 155 PRO A C 1
ATOM 1296 O O . PRO A 1 155 ? -7.894 10.528 2.253 1.00 95.62 155 PRO A O 1
ATOM 1299 N N . GLN A 1 156 ? -8.317 12.500 3.218 1.00 92.19 156 GLN A N 1
ATOM 1300 C CA . GLN A 1 156 ? -9.224 12.969 2.175 1.00 92.19 156 GLN A CA 1
ATOM 1301 C C . GLN A 1 156 ? -8.445 13.490 0.964 1.00 92.19 156 GLN A C 1
ATOM 1303 O O . GLN A 1 156 ? -8.866 13.282 -0.181 1.00 92.19 156 GLN A O 1
ATOM 1308 N N . ASN A 1 157 ? -7.289 14.125 1.185 1.00 88.50 157 ASN A N 1
ATOM 1309 C CA . ASN A 1 157 ? -6.448 14.575 0.089 1.00 88.50 157 ASN A CA 1
ATOM 1310 C C . ASN A 1 157 ? -5.768 13.389 -0.618 1.00 88.50 157 ASN A C 1
ATOM 1312 O O . ASN A 1 157 ? -5.378 12.379 -0.035 1.00 88.50 157 ASN A O 1
ATOM 1316 N N . LYS A 1 158 ? -5.595 13.534 -1.930 1.00 85.69 158 LYS A N 1
ATOM 1317 C CA . LYS A 1 158 ? -4.921 12.567 -2.804 1.00 85.69 158 LYS A CA 1
ATOM 1318 C C . LYS A 1 158 ? -3.524 13.029 -3.222 1.00 85.69 158 LYS A C 1
ATOM 1320 O O . LYS A 1 158 ? -2.974 12.480 -4.171 1.00 85.69 158 LYS A O 1
ATOM 1325 N N . LYS A 1 159 ? -2.957 14.041 -2.556 1.00 83.56 159 LYS A N 1
ATOM 1326 C CA . LYS A 1 159 ? -1.685 14.679 -2.941 1.00 83.56 159 LYS A CA 1
ATOM 1327 C C . LYS A 1 159 ? -0.508 13.704 -3.036 1.00 83.56 159 LYS A C 1
ATOM 1329 O O . LYS A 1 159 ? 0.297 13.815 -3.951 1.00 83.56 159 LYS A O 1
ATOM 1334 N N . TYR A 1 160 ? -0.449 12.700 -2.161 1.00 81.69 160 TYR A N 1
ATOM 1335 C CA . TYR A 1 160 ? 0.619 11.694 -2.183 1.00 81.69 160 TYR A CA 1
ATOM 1336 C C . TYR A 1 160 ? 0.371 10.554 -3.172 1.00 81.69 160 TYR A C 1
ATOM 1338 O O . TYR A 1 160 ? 1.233 9.695 -3.368 1.00 81.69 160 TYR A O 1
ATOM 1346 N N . ASN A 1 161 ? -0.789 10.528 -3.832 1.00 78.00 161 ASN A N 1
ATOM 1347 C CA . ASN A 1 161 ? -0.993 9.603 -4.926 1.00 78.00 161 ASN A CA 1
ATOM 1348 C C . ASN A 1 161 ? -0.383 10.169 -6.210 1.00 78.00 161 ASN A C 1
ATOM 1350 O O . ASN A 1 161 ? -1.027 10.904 -6.957 1.00 78.00 161 ASN A O 1
ATOM 1354 N N . LYS A 1 162 ? 0.851 9.751 -6.502 1.00 66.62 162 LYS A N 1
ATOM 1355 C CA . LYS A 1 162 ? 1.568 10.112 -7.735 1.00 66.62 162 LYS A CA 1
ATOM 1356 C C . LYS A 1 162 ? 0.846 9.667 -9.022 1.00 66.62 162 LYS A C 1
ATOM 1358 O O . LYS A 1 162 ? 1.149 10.197 -10.087 1.00 66.62 162 LYS A O 1
ATOM 1363 N N . LEU A 1 163 ? -0.127 8.746 -8.947 1.00 60.41 163 LEU A N 1
ATOM 1364 C CA . LEU A 1 163 ? -0.988 8.377 -10.082 1.00 60.41 163 LEU A CA 1
ATOM 1365 C C . LEU A 1 163 ? -2.014 9.470 -10.429 1.00 60.41 163 LEU A C 1
ATOM 1367 O O . LEU A 1 163 ? -2.539 9.463 -11.535 1.00 60.41 163 LEU A O 1
ATOM 1371 N N . LYS A 1 164 ? -2.292 10.428 -9.530 1.00 48.94 164 LYS A N 1
ATOM 1372 C CA . LYS A 1 164 ? -3.239 11.531 -9.782 1.00 48.94 164 LYS A CA 1
ATOM 1373 C C . LYS A 1 164 ? -2.803 12.419 -10.957 1.00 48.94 164 LYS A C 1
ATOM 1375 O O . LYS A 1 164 ? -3.649 12.951 -11.656 1.00 48.94 164 LYS A O 1
ATOM 1380 N N . ASN A 1 165 ? -1.501 12.500 -11.235 1.00 49.00 165 ASN A N 1
ATOM 1381 C CA . ASN A 1 165 ? -0.954 13.277 -12.355 1.00 49.00 165 ASN A CA 1
ATOM 1382 C C . ASN A 1 165 ? -0.869 12.473 -13.669 1.00 49.00 165 ASN A C 1
ATOM 1384 O O . ASN A 1 165 ? -0.141 12.858 -14.583 1.00 49.00 165 ASN A O 1
ATOM 1388 N N . ARG A 1 166 ? -1.567 11.332 -13.762 1.00 57.53 166 ARG A N 1
ATOM 1389 C CA . ARG A 1 166 ? -1.523 10.405 -14.905 1.00 57.53 166 ARG A CA 1
ATOM 1390 C C . ARG A 1 166 ? -2.829 10.343 -15.690 1.00 57.53 166 ARG A C 1
ATOM 1392 O O . ARG A 1 166 ? -3.071 9.333 -16.338 1.00 57.53 166 ARG A O 1
ATOM 1399 N N . GLU A 1 167 ? -3.649 11.393 -15.676 1.00 54.81 167 GLU A N 1
ATOM 1400 C CA . GLU A 1 167 ? -4.939 11.411 -16.397 1.00 54.81 167 GLU A CA 1
ATOM 1401 C C . GLU A 1 167 ? -4.815 11.002 -17.880 1.00 54.81 167 GLU A C 1
ATOM 1403 O O . GLU A 1 167 ? -5.755 10.454 -18.443 1.00 54.81 167 GLU A O 1
ATOM 1408 N N . ASN A 1 168 ? -3.616 11.126 -18.465 1.00 66.12 168 ASN A N 1
ATOM 1409 C CA . ASN A 1 168 ? -3.315 10.744 -19.845 1.00 66.12 168 ASN A CA 1
ATOM 1410 C C . ASN A 1 168 ? -2.376 9.526 -20.001 1.00 66.12 168 ASN A C 1
ATOM 1412 O O . ASN A 1 168 ? -1.792 9.371 -21.073 1.00 66.12 168 ASN A O 1
ATOM 1416 N N . PHE A 1 169 ? -2.109 8.721 -18.964 1.00 80.88 169 PHE A N 1
ATOM 1417 C CA . PHE A 1 169 ? -1.269 7.515 -19.084 1.00 80.88 169 PHE A CA 1
ATOM 1418 C C . PHE A 1 169 ? -2.081 6.249 -18.764 1.00 80.88 169 PHE A C 1
ATOM 1420 O O . PHE A 1 169 ? -2.485 6.068 -17.614 1.00 80.88 169 PHE A O 1
ATOM 1427 N N . PRO A 1 170 ? -2.319 5.366 -19.753 1.00 84.81 170 PRO A N 1
ATOM 1428 C CA . PRO A 1 170 ? -3.277 4.267 -19.634 1.00 84.81 170 PRO A CA 1
ATOM 1429 C C . PRO A 1 170 ? -2.728 3.033 -18.902 1.00 84.81 170 PRO A C 1
ATOM 1431 O O . PRO A 1 170 ? -3.400 2.003 -18.876 1.00 84.81 170 PRO A O 1
ATOM 1434 N N . TYR A 1 171 ? -1.536 3.122 -18.296 1.00 88.44 171 TYR A N 1
ATOM 1435 C CA . TYR A 1 171 ? -0.878 1.989 -17.648 1.00 88.44 171 TYR A CA 1
ATOM 1436 C C . TYR A 1 171 ? -0.571 2.222 -16.166 1.00 88.44 171 TYR A C 1
ATOM 1438 O O . TYR A 1 171 ? -0.231 3.327 -15.724 1.00 88.44 171 TYR A O 1
ATOM 1446 N N . ALA A 1 172 ? -0.627 1.140 -15.395 1.00 88.81 172 ALA A N 1
ATOM 1447 C CA . ALA A 1 172 ? -0.241 1.104 -13.993 1.00 88.81 172 ALA A CA 1
ATOM 1448 C C . ALA A 1 172 ? 1.022 0.262 -13.802 1.00 88.81 172 ALA A C 1
ATOM 1450 O O . ALA A 1 172 ? 1.126 -0.854 -14.306 1.00 88.81 172 ALA A O 1
ATOM 1451 N N . ARG A 1 173 ? 1.977 0.808 -13.044 1.00 90.06 173 ARG A N 1
ATOM 1452 C CA . ARG A 1 173 ? 3.208 0.110 -12.666 1.00 90.06 173 ARG A CA 1
ATOM 1453 C C . ARG A 1 173 ? 2.867 -1.019 -11.692 1.00 90.06 173 ARG A C 1
ATOM 1455 O O . ARG A 1 173 ? 2.226 -0.758 -10.675 1.00 90.06 173 ARG A O 1
ATOM 1462 N N . GLY A 1 174 ? 3.306 -2.235 -11.988 1.00 90.94 174 GLY A N 1
ATOM 1463 C CA . GLY A 1 174 ? 3.182 -3.378 -11.092 1.00 90.94 174 GLY A CA 1
ATOM 1464 C C . GLY A 1 174 ? 4.328 -3.500 -10.096 1.00 90.94 174 GLY A C 1
ATOM 1465 O O . GLY A 1 174 ? 5.056 -2.542 -9.818 1.00 90.94 174 GLY A O 1
ATOM 1466 N N . ILE A 1 175 ? 4.459 -4.705 -9.545 1.00 91.31 175 ILE A N 1
ATOM 1467 C CA . ILE A 1 175 ? 5.533 -5.060 -8.618 1.00 91.31 175 ILE A CA 1
ATOM 1468 C C . ILE A 1 175 ? 6.806 -5.285 -9.424 1.00 91.31 175 ILE A C 1
ATOM 1470 O O . ILE A 1 175 ? 6.816 -6.067 -10.369 1.00 91.31 175 ILE A O 1
ATOM 1474 N N . ILE A 1 176 ? 7.874 -4.600 -9.036 1.00 93.44 176 ILE A N 1
ATOM 1475 C CA . ILE A 1 176 ? 9.182 -4.768 -9.666 1.00 93.44 176 ILE A CA 1
ATOM 1476 C C . ILE A 1 176 ? 9.751 -6.132 -9.340 1.00 93.44 176 ILE A C 1
ATOM 1478 O O . ILE A 1 176 ? 9.733 -6.543 -8.178 1.00 93.44 176 ILE A O 1
ATOM 1482 N N . GLU A 1 177 ? 10.327 -6.780 -10.343 1.00 94.31 177 GLU A N 1
ATOM 1483 C CA . GLU A 1 177 ? 11.029 -8.046 -10.205 1.00 94.31 177 GLU A CA 1
ATOM 1484 C C . GLU A 1 177 ? 12.520 -7.852 -10.457 1.00 94.31 177 GLU A C 1
ATOM 1486 O O . GLU A 1 177 ? 12.940 -7.099 -11.329 1.00 94.31 177 GLU A O 1
ATOM 1491 N N . ILE A 1 178 ? 13.330 -8.527 -9.650 1.00 93.69 178 ILE A N 1
ATOM 1492 C CA . ILE A 1 178 ? 14.780 -8.532 -9.778 1.00 93.69 178 ILE A CA 1
ATOM 1493 C C . ILE A 1 178 ? 15.173 -9.981 -10.024 1.00 93.69 178 ILE A C 1
ATOM 1495 O O . ILE A 1 178 ? 14.871 -10.846 -9.201 1.00 93.69 178 ILE A O 1
ATOM 1499 N N . LYS A 1 179 ? 15.803 -10.248 -11.167 1.00 92.94 179 LYS A N 1
ATOM 1500 C CA . LYS A 1 179 ? 16.131 -11.598 -11.630 1.00 92.94 179 LYS A CA 1
ATOM 1501 C C . LYS A 1 179 ? 17.594 -11.678 -12.043 1.00 92.94 179 LYS A C 1
ATOM 1503 O O . LYS A 1 179 ? 18.181 -10.710 -12.527 1.00 92.94 179 LYS A O 1
ATOM 1508 N N . LYS A 1 180 ? 18.188 -12.859 -11.882 1.00 87.06 180 LYS A N 1
ATOM 1509 C CA . LYS A 1 180 ? 19.452 -13.173 -12.558 1.00 87.06 180 LYS A CA 1
ATOM 1510 C C . LYS A 1 180 ? 19.162 -13.370 -14.043 1.00 87.06 180 LYS A C 1
ATOM 1512 O O . LYS A 1 180 ? 18.191 -14.040 -14.385 1.00 87.06 180 LYS A O 1
ATOM 1517 N N . SER A 1 181 ? 19.988 -12.777 -14.898 1.00 88.69 181 SER A N 1
ATOM 1518 C CA . SER A 1 181 ? 19.928 -13.044 -16.333 1.00 88.69 181 SER A CA 1
ATOM 1519 C C . SER A 1 181 ? 20.557 -14.405 -16.639 1.00 88.69 181 SER A C 1
ATOM 1521 O O . SER A 1 181 ? 21.374 -14.914 -15.869 1.00 88.69 181 SER A O 1
ATOM 1523 N N . ASN A 1 182 ? 20.215 -14.972 -17.795 1.00 85.75 182 ASN A N 1
ATOM 1524 C CA . ASN A 1 182 ? 20.923 -16.129 -18.349 1.00 85.75 182 ASN A CA 1
ATOM 1525 C C . ASN A 1 182 ? 22.341 -15.760 -18.818 1.00 85.75 182 ASN A C 1
ATOM 1527 O O . ASN A 1 182 ? 23.173 -16.639 -19.033 1.00 85.75 182 ASN A O 1
ATOM 1531 N N . ILE A 1 183 ? 22.625 -14.464 -18.977 1.00 87.25 183 ILE A N 1
ATOM 1532 C CA . ILE A 1 183 ? 23.955 -13.961 -19.307 1.00 87.25 183 ILE A CA 1
ATOM 1533 C C . ILE A 1 183 ? 24.790 -13.878 -18.016 1.00 87.25 183 ILE A C 1
ATOM 1535 O O . ILE A 1 183 ? 24.356 -13.249 -17.044 1.00 87.25 183 ILE A O 1
ATOM 1539 N N . PRO A 1 184 ? 26.003 -14.463 -17.983 1.00 88.19 184 PRO A N 1
ATOM 1540 C CA . PRO A 1 184 ? 26.878 -14.383 -16.820 1.00 88.19 184 PRO A CA 1
ATOM 1541 C C . PRO A 1 184 ? 27.156 -12.937 -16.397 1.00 88.19 184 PRO A C 1
A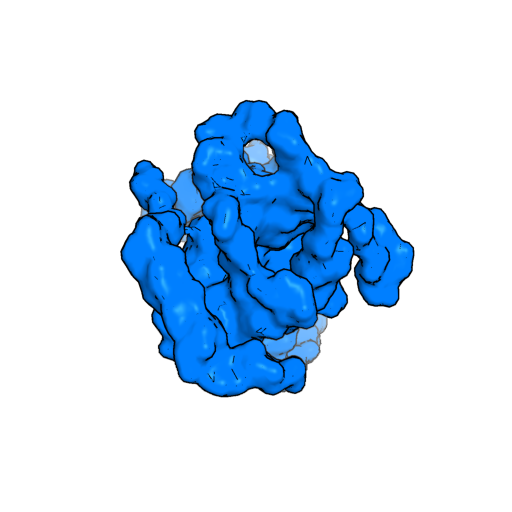TOM 1543 O O . PRO A 1 184 ? 27.477 -12.086 -17.225 1.00 88.19 184 PRO A O 1
ATOM 1546 N N . ASN A 1 185 ? 27.093 -12.673 -15.090 1.00 89.25 185 ASN A N 1
ATOM 1547 C CA . ASN A 1 185 ? 27.341 -11.353 -14.492 1.00 89.25 185 ASN A CA 1
ATOM 1548 C C . ASN A 1 185 ? 26.388 -10.243 -14.969 1.00 89.25 185 ASN A C 1
ATOM 1550 O O . ASN A 1 185 ? 26.724 -9.059 -14.867 1.00 89.25 185 ASN A O 1
ATOM 1554 N N . VAL A 1 186 ? 25.204 -10.626 -15.456 1.00 93.44 186 VAL A N 1
ATOM 1555 C CA . VAL A 1 186 ? 24.114 -9.70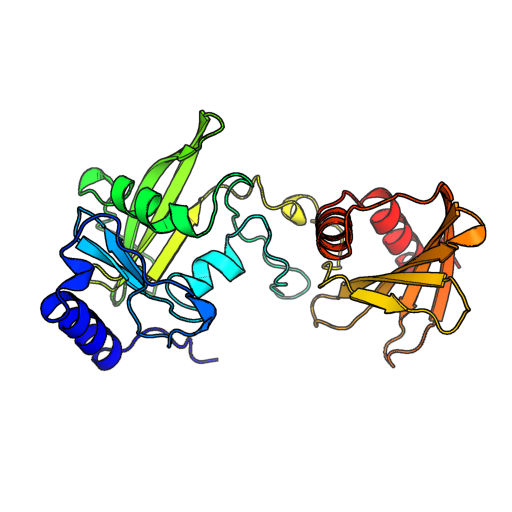5 -15.768 1.00 93.44 186 VAL A CA 1
ATOM 1556 C C . VAL A 1 186 ? 22.946 -9.940 -14.818 1.00 93.44 186 VAL A C 1
ATOM 1558 O O . VAL A 1 186 ? 22.544 -11.072 -14.530 1.00 93.44 186 VAL A O 1
ATOM 1561 N N . LYS A 1 187 ? 22.401 -8.839 -14.315 1.00 94.50 187 LYS A N 1
ATOM 1562 C CA . LYS A 1 187 ? 21.225 -8.811 -13.449 1.00 94.50 187 LYS A CA 1
ATOM 1563 C C . LYS A 1 187 ? 20.143 -7.977 -14.120 1.00 94.50 187 LYS A C 1
ATOM 1565 O O . LYS A 1 187 ? 20.435 -6.885 -14.592 1.00 94.50 187 LYS A O 1
ATOM 1570 N N . ASN A 1 188 ? 18.913 -8.469 -14.111 1.00 95.62 188 ASN A N 1
ATOM 1571 C CA . ASN A 1 188 ? 17.782 -7.800 -14.736 1.00 95.62 188 ASN A CA 1
ATOM 1572 C C . ASN A 1 188 ? 16.854 -7.238 -13.664 1.00 95.62 188 ASN A C 1
ATOM 1574 O O . ASN A 1 188 ? 16.488 -7.939 -12.715 1.00 95.62 188 ASN A O 1
ATOM 1578 N N . VAL A 1 189 ? 16.458 -5.981 -13.834 1.00 96.38 189 VAL A N 1
ATOM 1579 C CA . VAL A 1 189 ? 15.337 -5.384 -13.107 1.00 96.38 189 VAL A CA 1
ATOM 1580 C C . VAL A 1 189 ? 14.202 -5.174 -14.096 1.00 96.38 189 VAL A C 1
ATOM 1582 O O . VAL A 1 189 ? 14.367 -4.486 -15.099 1.00 96.38 189 VAL A O 1
ATOM 1585 N N . GLU A 1 190 ? 13.055 -5.772 -13.812 1.00 95.94 190 GLU A N 1
ATOM 1586 C CA . GLU A 1 190 ? 11.857 -5.699 -14.639 1.00 95.94 190 GLU A CA 1
ATOM 1587 C C . GLU A 1 190 ? 10.806 -4.853 -13.924 1.00 95.94 190 GLU A C 1
ATOM 1589 O O . GLU A 1 190 ? 10.389 -5.152 -12.802 1.00 95.94 190 GLU A O 1
ATOM 1594 N N . ILE A 1 191 ? 10.371 -3.781 -14.582 1.00 95.69 191 ILE A N 1
ATOM 1595 C CA . ILE A 1 191 ? 9.317 -2.892 -14.095 1.00 95.69 191 ILE A CA 1
ATOM 1596 C C . ILE A 1 191 ? 8.090 -3.089 -14.991 1.00 95.69 191 ILE A C 1
ATOM 1598 O O . ILE A 1 191 ? 8.024 -2.488 -16.070 1.00 95.69 191 ILE A O 1
ATOM 1602 N N . PRO A 1 192 ? 7.125 -3.932 -14.586 1.00 94.94 192 PRO A N 1
ATOM 1603 C CA . PRO A 1 192 ? 5.967 -4.241 -15.410 1.00 94.94 192 PRO A CA 1
ATOM 1604 C C . PRO A 1 192 ? 4.942 -3.104 -15.401 1.00 94.94 192 PRO A C 1
ATOM 1606 O O . PRO A 1 192 ? 4.739 -2.431 -14.387 1.00 94.94 192 PRO A O 1
ATOM 1609 N N . TYR A 1 193 ? 4.254 -2.929 -16.525 1.00 93.88 193 TYR A N 1
ATOM 1610 C CA . TYR A 1 193 ? 3.157 -1.985 -16.714 1.00 93.88 193 TYR A CA 1
ATOM 1611 C C . TYR A 1 193 ? 1.939 -2.701 -17.290 1.00 93.88 193 TYR A C 1
ATOM 1613 O O . TYR A 1 193 ? 2.000 -3.323 -18.354 1.00 93.88 193 TYR A O 1
ATOM 1621 N N . PHE A 1 194 ? 0.828 -2.581 -16.575 1.00 91.75 194 PHE A N 1
ATOM 1622 C CA . PHE A 1 194 ? -0.434 -3.240 -16.877 1.00 91.75 194 PHE A CA 1
ATOM 1623 C C . PHE A 1 194 ? -1.456 -2.247 -17.417 1.00 91.75 194 PHE A C 1
ATOM 1625 O O . PHE A 1 194 ? -1.480 -1.095 -16.981 1.00 91.75 194 PHE A O 1
ATOM 1632 N N . ASP A 1 195 ? -2.317 -2.696 -18.325 1.00 90.19 195 ASP A N 1
ATOM 1633 C CA . ASP A 1 195 ? -3.510 -1.950 -18.726 1.00 90.19 195 ASP A CA 1
ATOM 1634 C C . ASP A 1 195 ? -4.642 -2.061 -17.687 1.00 90.19 195 ASP A C 1
ATOM 1636 O O . ASP A 1 195 ? -4.522 -2.718 -16.647 1.00 90.19 195 ASP A O 1
ATOM 1640 N N . SER A 1 196 ? -5.761 -1.385 -17.948 1.00 87.50 196 SER A N 1
ATOM 1641 C CA . SER A 1 196 ? -6.942 -1.407 -17.075 1.00 87.50 196 SER A CA 1
ATOM 1642 C C . SER A 1 196 ? -7.633 -2.773 -16.999 1.00 87.50 196 SER A C 1
ATOM 1644 O O . SER A 1 196 ? -8.413 -3.000 -16.079 1.00 87.50 196 SER A O 1
ATOM 1646 N N . ASN A 1 197 ? -7.305 -3.712 -17.890 1.00 88.94 197 ASN A N 1
ATOM 1647 C CA . ASN A 1 197 ? -7.735 -5.109 -17.811 1.00 88.94 197 ASN A CA 1
ATOM 1648 C C . ASN A 1 197 ? -6.715 -5.992 -17.077 1.00 88.94 197 ASN A C 1
ATOM 1650 O O . ASN A 1 197 ? -6.843 -7.215 -17.098 1.00 88.94 197 ASN A O 1
ATOM 1654 N N . LEU A 1 198 ? -5.701 -5.388 -16.445 1.00 89.50 198 LEU A N 1
ATOM 1655 C CA . LEU A 1 198 ? -4.587 -6.072 -15.787 1.00 89.50 198 LEU A CA 1
ATOM 1656 C C . LEU A 1 198 ? -3.779 -6.974 -16.733 1.00 89.50 198 LEU A C 1
ATOM 1658 O O . LEU A 1 198 ? -3.137 -7.924 -16.287 1.00 89.50 198 LEU A O 1
ATOM 1662 N N . LYS A 1 199 ? -3.767 -6.672 -18.037 1.00 91.62 199 LYS A N 1
ATOM 1663 C CA . LYS A 1 199 ? -2.878 -7.334 -18.996 1.00 91.62 199 LYS A CA 1
ATOM 1664 C C . LYS A 1 199 ? -1.543 -6.604 -19.046 1.00 91.62 199 LYS A C 1
ATOM 1666 O O . LYS A 1 199 ? -1.504 -5.376 -19.114 1.00 91.62 199 LYS A O 1
ATOM 1671 N N . LEU A 1 200 ? -0.447 -7.358 -19.016 1.00 93.19 200 LEU A N 1
ATOM 1672 C CA . LEU A 1 200 ? 0.901 -6.812 -19.147 1.00 93.19 200 LEU A CA 1
ATOM 1673 C C . LEU A 1 200 ? 1.081 -6.246 -20.562 1.00 93.19 200 LEU A C 1
ATOM 1675 O O . LEU A 1 200 ? 0.891 -6.965 -21.540 1.00 93.19 200 LEU A O 1
ATOM 1679 N N . LYS A 1 201 ? 1.423 -4.961 -20.664 1.00 93.56 201 LYS A N 1
ATOM 1680 C CA . LYS A 1 201 ? 1.614 -4.262 -21.945 1.00 93.56 201 LYS A CA 1
ATOM 1681 C C . LYS A 1 201 ? 3.050 -3.842 -22.177 1.00 93.56 201 LYS A C 1
ATOM 1683 O O . LYS A 1 201 ? 3.534 -3.935 -23.299 1.00 93.56 201 LYS A O 1
ATOM 1688 N N . TYR A 1 202 ? 3.729 -3.416 -21.118 1.00 95.12 202 TYR A N 1
ATOM 1689 C CA . TYR A 1 202 ? 5.115 -2.984 -21.200 1.00 95.12 202 TYR A CA 1
ATOM 1690 C C . TYR A 1 202 ? 5.931 -3.524 -20.031 1.00 95.12 202 TYR A C 1
ATOM 1692 O O . TYR A 1 202 ? 5.418 -3.686 -18.924 1.00 95.12 202 TYR A O 1
ATOM 1700 N N . VAL A 1 203 ? 7.220 -3.745 -20.264 1.00 95.88 203 VAL A N 1
ATOM 1701 C CA . VAL A 1 203 ? 8.223 -3.960 -19.218 1.00 95.88 203 VAL A CA 1
ATOM 1702 C C . VAL A 1 203 ? 9.362 -2.986 -19.468 1.00 95.88 203 VAL A C 1
ATOM 1704 O O . VAL A 1 203 ? 9.934 -2.973 -20.555 1.00 95.88 203 VAL A O 1
ATOM 1707 N N . ILE A 1 204 ? 9.701 -2.164 -18.474 1.00 95.75 204 ILE A N 1
ATOM 1708 C CA . ILE A 1 204 ? 11.007 -1.497 -18.490 1.00 95.75 204 ILE A CA 1
ATOM 1709 C C . ILE A 1 204 ? 12.008 -2.527 -17.991 1.00 95.75 204 ILE A C 1
ATOM 1711 O O . ILE A 1 204 ? 11.909 -2.969 -16.846 1.00 95.75 204 ILE A O 1
ATOM 1715 N N . LEU A 1 205 ? 12.933 -2.914 -18.858 1.00 95.56 205 LEU A N 1
ATOM 1716 C CA . LEU A 1 205 ? 14.022 -3.816 -18.528 1.00 95.56 205 LEU A CA 1
ATOM 1717 C C 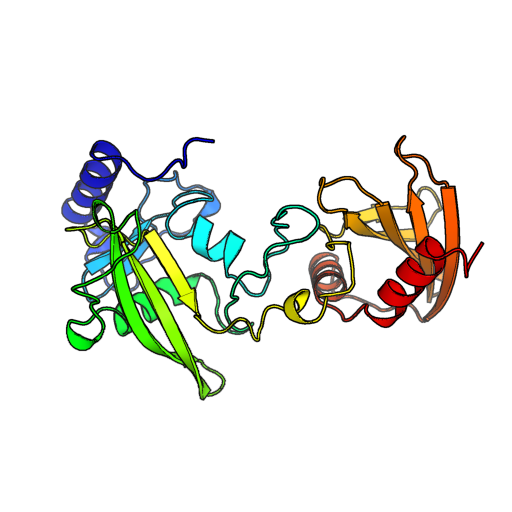. LEU A 1 205 ? 15.282 -2.987 -18.277 1.00 95.56 205 LEU A C 1
ATOM 1719 O O . LEU A 1 205 ? 15.692 -2.204 -19.131 1.00 95.56 205 LEU A O 1
ATOM 1723 N N . ILE A 1 206 ? 15.885 -3.166 -17.106 1.00 96.06 206 ILE A N 1
ATOM 1724 C CA . ILE A 1 206 ? 17.185 -2.593 -16.762 1.00 96.06 206 ILE A CA 1
ATOM 1725 C C . ILE A 1 206 ? 18.180 -3.744 -16.670 1.00 96.06 206 ILE A C 1
ATOM 1727 O O . ILE A 1 206 ? 18.133 -4.538 -15.726 1.00 96.06 206 ILE A O 1
ATOM 1731 N N . GLU A 1 207 ? 19.068 -3.839 -17.653 1.00 95.56 207 GLU A N 1
ATOM 1732 C CA . GLU A 1 207 ? 20.124 -4.847 -17.708 1.00 95.56 207 GLU A CA 1
ATOM 1733 C C . GLU A 1 207 ? 21.392 -4.286 -17.072 1.00 95.56 207 GLU A C 1
ATOM 1735 O O . GLU A 1 207 ? 21.991 -3.327 -17.557 1.00 95.56 207 GLU A O 1
ATOM 1740 N N . LYS A 1 208 ? 21.809 -4.886 -15.960 1.00 95.81 208 LYS A N 1
ATOM 1741 C CA . LYS A 1 208 ? 22.976 -4.466 -15.187 1.00 95.81 208 LYS A CA 1
ATOM 1742 C C . LYS A 1 208 ? 24.160 -5.365 -15.474 1.00 95.81 208 LYS A C 1
ATOM 1744 O O . LYS A 1 208 ? 24.221 -6.491 -14.980 1.00 95.81 208 LYS A O 1
ATOM 1749 N N . TYR A 1 209 ? 25.129 -4.843 -16.214 1.00 94.81 209 TYR A N 1
ATOM 1750 C CA . TYR A 1 209 ? 26.383 -5.516 -16.534 1.00 94.81 209 TYR A CA 1
ATOM 1751 C C . TYR A 1 209 ? 27.411 -5.239 -15.437 1.00 94.81 209 TYR A C 1
ATOM 1753 O O . TYR A 1 209 ? 28.103 -4.218 -15.452 1.00 94.81 209 TYR A O 1
ATOM 1761 N N . LEU A 1 210 ? 27.534 -6.163 -14.482 1.00 92.31 210 LEU A N 1
ATOM 1762 C CA . LEU A 1 210 ? 28.306 -5.946 -13.252 1.00 92.31 210 LEU A CA 1
ATOM 1763 C C . LEU A 1 210 ? 29.801 -5.721 -13.521 1.00 92.31 210 LEU A C 1
ATOM 1765 O O . LEU A 1 210 ? 30.408 -4.837 -12.923 1.00 92.31 210 LEU A O 1
ATOM 1769 N N . ILE A 1 211 ? 30.379 -6.464 -14.469 1.00 93.25 211 ILE A N 1
ATOM 1770 C CA . ILE A 1 211 ? 31.798 -6.326 -14.847 1.00 93.25 211 ILE A CA 1
ATOM 1771 C C . ILE A 1 211 ? 32.051 -4.987 -15.546 1.00 93.25 211 ILE A C 1
ATOM 1773 O O . ILE A 1 211 ? 33.027 -4.304 -15.246 1.00 93.25 211 ILE A O 1
ATOM 1777 N N . LYS A 1 212 ? 31.157 -4.594 -16.462 1.00 93.50 212 LYS A N 1
ATOM 1778 C CA . LYS A 1 212 ? 31.271 -3.338 -17.219 1.00 93.50 212 LYS A CA 1
ATOM 1779 C C . LYS A 1 212 ? 30.898 -2.107 -16.385 1.00 93.50 212 LYS A C 1
ATOM 1781 O O . LYS A 1 212 ? 31.125 -0.991 -16.834 1.00 93.50 212 LYS A O 1
ATOM 1786 N N . LYS A 1 213 ? 30.326 -2.305 -15.189 1.00 94.44 213 LYS A N 1
ATOM 1787 C CA . LYS A 1 213 ? 29.774 -1.256 -14.318 1.00 94.44 213 LYS A CA 1
ATOM 1788 C C . LYS A 1 213 ? 28.789 -0.345 -15.058 1.00 94.44 213 LYS A C 1
ATOM 1790 O O . LYS A 1 213 ? 28.833 0.879 -14.927 1.00 94.44 213 LYS A O 1
ATOM 1795 N N . LEU A 1 214 ? 27.872 -0.972 -15.792 1.00 96.12 214 LEU A N 1
ATOM 1796 C CA . LEU A 1 214 ? 26.912 -0.307 -16.666 1.00 96.12 214 LEU A CA 1
ATOM 1797 C C . LEU A 1 214 ? 25.481 -0.820 -16.455 1.00 96.12 214 LEU A C 1
ATOM 1799 O O . LEU A 1 214 ? 25.287 -2.004 -16.179 1.00 96.12 214 LEU A O 1
ATOM 1803 N N . GLU A 1 215 ? 24.494 0.054 -16.645 1.00 95.38 215 GLU A N 1
ATOM 1804 C CA . GLU A 1 215 ? 23.081 -0.299 -16.819 1.00 95.38 215 GLU A CA 1
ATOM 1805 C C . GLU A 1 215 ? 22.594 0.131 -18.202 1.00 95.38 215 GLU A C 1
ATOM 1807 O O . GLU A 1 215 ? 22.744 1.296 -18.576 1.00 95.38 215 GLU A O 1
ATOM 1812 N N . GLU A 1 216 ? 21.938 -0.775 -18.919 1.00 95.69 216 GLU A N 1
ATOM 1813 C CA . GLU A 1 216 ? 21.161 -0.453 -20.115 1.00 95.69 216 GLU A CA 1
ATOM 1814 C C . GLU A 1 216 ? 19.671 -0.486 -19.794 1.00 95.69 216 GLU A C 1
ATOM 1816 O O . GLU A 1 216 ? 19.182 -1.411 -19.150 1.00 95.69 216 GLU A O 1
ATOM 1821 N N . TRP A 1 217 ? 18.945 0.525 -20.262 1.00 96.00 217 TRP A N 1
ATOM 1822 C CA . TRP A 1 217 ? 17.505 0.645 -20.066 1.00 96.00 217 TRP A CA 1
ATOM 1823 C C . TRP A 1 217 ? 16.783 0.384 -21.377 1.00 96.00 217 TRP A C 1
ATOM 1825 O O . TRP A 1 217 ? 17.119 0.976 -22.407 1.00 96.00 217 TRP A O 1
ATOM 1835 N N . ARG A 1 218 ? 15.762 -0.467 -21.333 1.00 95.00 218 ARG A N 1
ATOM 1836 C CA . ARG A 1 218 ? 14.987 -0.889 -22.499 1.00 95.00 218 ARG A CA 1
ATOM 1837 C C . ARG A 1 218 ? 13.493 -0.860 -22.200 1.00 95.00 218 ARG A C 1
ATOM 1839 O O . ARG A 1 218 ? 13.085 -1.071 -21.059 1.00 95.00 218 ARG A O 1
ATOM 1846 N N . ILE A 1 219 ? 12.677 -0.618 -23.221 1.00 95.06 219 ILE A N 1
ATOM 1847 C CA . ILE A 1 219 ? 11.225 -0.838 -23.174 1.00 95.06 219 ILE A CA 1
ATOM 1848 C C . ILE A 1 219 ? 10.912 -2.072 -23.999 1.00 95.06 219 ILE A C 1
ATOM 1850 O O . ILE A 1 219 ? 11.158 -2.087 -25.202 1.00 95.06 219 ILE A O 1
ATOM 1854 N N . LEU A 1 220 ? 10.311 -3.064 -23.355 1.00 94.12 220 LEU A N 1
ATOM 1855 C CA . LEU A 1 220 ? 9.759 -4.239 -24.007 1.00 94.12 220 LEU A CA 1
ATOM 1856 C C . LEU A 1 220 ? 8.247 -4.051 -24.137 1.00 94.12 220 LEU A C 1
ATOM 1858 O O . LEU A 1 220 ? 7.560 -3.938 -23.120 1.00 94.12 220 LEU A O 1
ATOM 1862 N N . ALA A 1 221 ? 7.726 -4.004 -25.362 1.00 92.69 221 ALA A N 1
ATOM 1863 C CA . ALA A 1 221 ? 6.287 -3.969 -25.620 1.00 92.69 221 ALA A CA 1
ATOM 1864 C C . ALA A 1 221 ? 5.759 -5.388 -25.834 1.00 92.69 221 ALA A C 1
ATOM 1866 O O . ALA A 1 221 ? 6.346 -6.169 -26.590 1.00 92.69 221 ALA A O 1
ATOM 1867 N N . ILE A 1 222 ? 4.639 -5.705 -25.196 1.00 91.94 222 ILE A N 1
ATOM 1868 C CA . ILE A 1 222 ? 4.042 -7.038 -25.195 1.00 91.94 222 ILE A CA 1
ATOM 1869 C C . ILE A 1 222 ? 2.734 -7.018 -25.986 1.00 91.94 222 ILE A C 1
ATOM 1871 O O . ILE A 1 222 ? 1.884 -6.141 -25.804 1.00 91.94 222 ILE A O 1
ATOM 1875 N N . ASP A 1 223 ? 2.589 -7.976 -26.899 1.00 85.12 223 ASP A N 1
ATOM 1876 C CA . ASP A 1 223 ? 1.372 -8.154 -27.685 1.00 85.12 223 ASP A CA 1
ATOM 1877 C C . ASP A 1 223 ? 0.234 -8.800 -26.872 1.00 85.12 223 ASP A C 1
ATOM 1879 O O . ASP A 1 223 ? 0.350 -9.119 -25.689 1.00 85.12 223 ASP A O 1
ATOM 1883 N N . GLU A 1 224 ? -0.913 -8.996 -27.517 1.00 80.19 224 GLU A N 1
ATOM 1884 C CA . GLU A 1 224 ? -2.091 -9.588 -26.874 1.00 80.19 224 GLU A CA 1
ATOM 1885 C C . GLU A 1 224 ? -1.916 -11.065 -26.489 1.00 80.19 224 GLU A C 1
ATOM 1887 O O . GLU A 1 224 ? -2.670 -11.561 -25.652 1.00 80.19 224 GLU A O 1
ATOM 1892 N N . ASN A 1 225 ? -0.910 -11.740 -27.053 1.00 80.31 225 ASN A N 1
ATOM 1893 C CA . ASN A 1 225 ? -0.565 -13.133 -26.780 1.00 80.31 225 ASN A CA 1
ATOM 1894 C C . ASN A 1 225 ? 0.539 -13.268 -25.719 1.00 80.31 225 ASN A C 1
ATOM 1896 O O . ASN A 1 225 ? 0.998 -14.381 -25.457 1.00 80.31 225 ASN A O 1
ATOM 1900 N N . GLY A 1 226 ? 0.997 -12.159 -25.130 1.00 75.19 226 GLY A N 1
ATOM 1901 C CA . GLY A 1 226 ? 2.086 -12.164 -24.156 1.00 75.19 226 GLY A CA 1
ATOM 1902 C C . GLY A 1 226 ? 3.483 -12.264 -24.779 1.00 75.19 226 GLY A C 1
ATOM 1903 O O . GLY A 1 226 ? 4.445 -12.521 -24.057 1.00 75.19 226 GLY A O 1
ATOM 1904 N N . LYS A 1 227 ? 3.621 -12.085 -26.099 1.00 80.12 227 LYS A N 1
ATOM 1905 C CA . LYS A 1 227 ? 4.909 -12.142 -26.803 1.00 80.12 227 LYS A CA 1
ATOM 1906 C C . LYS A 1 227 ? 5.522 -10.755 -26.956 1.00 80.12 227 LYS A C 1
ATOM 1908 O O . LYS A 1 227 ? 4.818 -9.759 -27.115 1.00 80.12 227 LYS A O 1
ATOM 1913 N N . TYR A 1 228 ? 6.853 -10.700 -26.954 1.00 80.69 228 TYR A N 1
ATOM 1914 C CA . TYR A 1 228 ? 7.589 -9.473 -27.241 1.00 80.69 228 TYR A CA 1
ATOM 1915 C C . TYR A 1 228 ? 7.351 -9.039 -28.682 1.00 80.69 228 TYR A C 1
ATOM 1917 O O . TYR A 1 228 ? 7.670 -9.766 -29.623 1.00 80.69 228 TYR A O 1
ATOM 1925 N N . LYS A 1 229 ? 6.781 -7.847 -28.835 1.00 77.88 229 LYS A N 1
ATOM 1926 C CA . LYS A 1 229 ? 6.530 -7.224 -30.131 1.00 77.88 229 LYS A CA 1
ATOM 1927 C C . LYS A 1 229 ? 7.609 -6.206 -30.482 1.00 77.88 229 LYS A C 1
ATOM 1929 O O . LYS A 1 229 ? 8.016 -6.138 -31.634 1.00 77.88 229 LYS A O 1
ATOM 1934 N N . PHE A 1 230 ? 8.062 -5.440 -29.489 1.00 78.88 230 PHE A N 1
ATOM 1935 C CA . PHE A 1 230 ? 9.072 -4.396 -29.653 1.00 78.88 230 PHE A CA 1
ATOM 1936 C C . PHE A 1 230 ? 10.063 -4.400 -28.496 1.00 78.88 230 PHE A C 1
ATOM 1938 O O . PHE A 1 230 ? 9.691 -4.686 -27.357 1.00 78.88 230 PHE A O 1
ATOM 1945 N N . ASP A 1 231 ? 11.301 -4.031 -28.807 1.00 89.12 231 ASP A N 1
ATOM 1946 C CA . ASP A 1 231 ? 12.388 -3.839 -27.857 1.00 89.12 231 ASP A CA 1
ATOM 1947 C C . ASP A 1 231 ? 13.164 -2.573 -28.241 1.00 89.12 231 ASP A C 1
ATOM 1949 O O . ASP A 1 231 ? 13.805 -2.513 -29.291 1.00 89.12 231 ASP A O 1
ATOM 1953 N N . VAL A 1 232 ? 13.062 -1.545 -27.401 1.00 90.12 232 VAL A N 1
ATOM 1954 C CA . VAL A 1 232 ? 13.650 -0.227 -27.652 1.00 90.12 232 VAL A CA 1
ATOM 1955 C C . VAL A 1 232 ? 14.674 0.085 -26.567 1.00 90.12 232 VAL A C 1
ATOM 1957 O O . VAL A 1 232 ? 14.297 0.293 -25.412 1.00 90.12 232 VAL A O 1
ATOM 1960 N N . LYS A 1 233 ? 15.961 0.188 -26.931 1.00 93.12 233 LYS A N 1
ATOM 1961 C CA . LYS A 1 233 ? 17.000 0.727 -26.035 1.00 93.12 233 LYS A CA 1
ATOM 1962 C C . LYS A 1 233 ? 16.745 2.222 -25.823 1.00 93.12 233 LYS A C 1
ATOM 1964 O O . LYS A 1 233 ? 16.782 3.007 -26.764 1.00 93.12 233 LYS A O 1
ATOM 1969 N N . ILE A 1 234 ? 16.488 2.601 -24.576 1.00 92.12 234 ILE A N 1
ATOM 1970 C CA . ILE A 1 234 ? 16.207 3.980 -24.155 1.00 92.12 234 ILE A CA 1
ATOM 1971 C C . ILE A 1 234 ? 17.503 4.731 -23.877 1.00 92.12 234 ILE A C 1
ATOM 1973 O O . ILE A 1 234 ? 17.611 5.926 -24.138 1.00 92.12 234 ILE A O 1
ATOM 1977 N N . GLY A 1 235 ? 18.477 4.036 -23.298 1.00 92.50 235 GLY A N 1
ATOM 1978 C CA . GLY A 1 235 ? 19.696 4.671 -22.845 1.00 92.50 235 GLY A CA 1
ATOM 1979 C C . GLY A 1 235 ? 20.592 3.735 -22.064 1.00 92.50 235 GLY A C 1
ATOM 1980 O O . GLY A 1 235 ? 20.322 2.545 -21.892 1.00 92.50 235 GLY A O 1
ATOM 1981 N N . GLU A 1 236 ? 21.685 4.320 -21.614 1.00 95.00 236 GLU A N 1
ATOM 1982 C CA . GLU A 1 236 ? 22.781 3.646 -20.953 1.00 95.00 236 GLU A CA 1
ATOM 1983 C C . GLU A 1 236 ? 23.365 4.593 -19.906 1.00 95.00 236 GLU A C 1
ATOM 1985 O O . GLU A 1 236 ? 23.502 5.793 -20.153 1.00 95.00 236 GLU A O 1
ATOM 1990 N N . GLN A 1 237 ? 23.675 4.064 -18.727 1.00 94.00 237 GLN A N 1
ATOM 1991 C CA . GLN A 1 237 ? 24.237 4.846 -17.632 1.00 94.00 237 GLN A CA 1
ATOM 1992 C C . GLN A 1 237 ? 25.202 4.017 -16.786 1.00 94.00 237 GLN A C 1
ATOM 1994 O O . GLN A 1 237 ? 25.223 2.786 -16.841 1.00 94.00 237 GLN A O 1
ATOM 1999 N N . LYS A 1 238 ? 26.003 4.704 -15.968 1.00 95.94 238 LYS A N 1
ATOM 2000 C CA . LYS A 1 238 ? 26.864 4.054 -14.977 1.00 95.94 238 LYS A CA 1
ATOM 2001 C C . LYS A 1 238 ? 26.013 3.242 -13.998 1.00 95.94 238 LYS A C 1
ATOM 2003 O O . LYS A 1 238 ? 24.987 3.733 -13.539 1.00 95.94 238 LYS A O 1
ATOM 2008 N N . LEU A 1 239 ? 26.491 2.048 -13.644 1.00 94.06 239 LEU A N 1
ATOM 2009 C CA . LEU A 1 239 ? 25.839 1.162 -12.682 1.00 94.06 239 LEU A CA 1
ATOM 2010 C C . LEU A 1 239 ? 25.552 1.865 -11.356 1.00 94.06 239 LEU A C 1
ATOM 2012 O O . LEU A 1 239 ? 26.474 2.234 -10.627 1.00 94.06 239 LEU A O 1
ATOM 2016 N N . MET A 1 240 ? 24.268 1.990 -11.035 1.00 92.50 240 MET A N 1
ATOM 2017 C CA . MET A 1 240 ? 23.800 2.382 -9.718 1.00 92.50 240 MET A CA 1
ATOM 2018 C C . MET A 1 240 ? 23.993 1.228 -8.734 1.00 92.50 240 MET A C 1
ATOM 2020 O O . MET A 1 240 ? 23.462 0.122 -8.910 1.00 92.50 240 MET A O 1
ATOM 2024 N N . GLU A 1 241 ? 24.771 1.511 -7.695 1.00 90.75 241 GLU A N 1
ATOM 2025 C CA . GLU A 1 241 ? 25.055 0.591 -6.604 1.00 90.75 241 GLU A CA 1
ATOM 2026 C C . GLU A 1 241 ? 23.982 0.706 -5.521 1.00 90.75 241 GLU A C 1
ATOM 2028 O O . GLU A 1 241 ? 23.533 1.796 -5.164 1.00 90.75 241 GLU A O 1
ATOM 2033 N N . PHE A 1 242 ? 23.575 -0.443 -4.990 1.00 92.62 242 PHE A N 1
ATOM 2034 C CA . PHE A 1 242 ? 22.562 -0.548 -3.951 1.00 92.62 242 PHE A CA 1
ATOM 2035 C C . PHE A 1 242 ? 23.100 -1.392 -2.805 1.00 92.62 242 PHE A C 1
ATOM 2037 O O . PHE A 1 242 ? 23.805 -2.374 -3.028 1.00 92.62 242 PHE A O 1
ATOM 2044 N N . SER A 1 243 ? 22.709 -1.051 -1.578 1.00 90.94 243 SER A N 1
ATOM 2045 C CA . SER A 1 243 ? 23.059 -1.830 -0.384 1.00 90.94 243 SER A CA 1
ATOM 2046 C C . SER A 1 243 ? 22.469 -3.247 -0.385 1.00 90.94 243 SER A C 1
ATOM 2048 O O . SER A 1 243 ? 22.954 -4.113 0.337 1.00 90.94 243 SER A O 1
ATOM 2050 N N . GLY A 1 244 ? 21.428 -3.498 -1.184 1.00 91.62 244 GLY A N 1
ATOM 2051 C CA . GLY A 1 244 ? 20.822 -4.811 -1.366 1.00 91.62 244 GLY A CA 1
ATOM 2052 C C . GLY A 1 244 ? 19.614 -4.770 -2.302 1.00 91.62 244 GLY A C 1
ATOM 2053 O O . GLY A 1 244 ? 19.181 -3.710 -2.750 1.00 91.62 244 GLY A O 1
ATOM 2054 N N . GLU A 1 245 ? 19.024 -5.933 -2.580 1.00 90.38 245 GLU A N 1
ATOM 2055 C CA . GLU A 1 245 ? 17.876 -6.027 -3.496 1.00 90.38 245 GLU A CA 1
ATOM 2056 C C . GLU A 1 245 ? 16.637 -5.283 -2.990 1.00 90.38 245 GLU A C 1
ATOM 2058 O O . GLU A 1 245 ? 15.855 -4.764 -3.783 1.00 90.38 245 GLU A O 1
ATOM 2063 N N . THR A 1 246 ? 16.449 -5.202 -1.670 1.00 89.62 246 THR A N 1
ATOM 2064 C CA . THR A 1 246 ? 15.332 -4.456 -1.078 1.00 89.62 246 THR A CA 1
ATOM 2065 C C . THR A 1 246 ? 15.449 -2.960 -1.360 1.00 89.62 246 THR A C 1
ATOM 2067 O O . THR A 1 246 ? 14.467 -2.346 -1.776 1.00 89.62 246 THR A O 1
ATOM 2070 N N . SER A 1 247 ? 16.636 -2.366 -1.176 1.00 91.88 247 SER A N 1
ATOM 2071 C CA . SER A 1 247 ? 16.846 -0.936 -1.446 1.00 91.88 247 SER A CA 1
ATOM 2072 C C . SER A 1 247 ? 16.761 -0.624 -2.938 1.00 91.88 247 SER A C 1
ATOM 2074 O O . SER A 1 247 ? 16.183 0.394 -3.321 1.00 91.88 247 SER A O 1
ATOM 2076 N N . GLU A 1 248 ? 17.238 -1.534 -3.784 1.00 94.06 248 GLU A N 1
ATOM 2077 C CA . GLU A 1 248 ? 17.077 -1.457 -5.235 1.00 94.06 248 GLU A CA 1
ATOM 2078 C C . GLU A 1 248 ? 15.604 -1.480 -5.660 1.00 94.06 248 GLU A C 1
ATOM 2080 O O . GLU A 1 248 ? 15.137 -0.588 -6.371 1.00 94.06 248 GLU A O 1
ATOM 2085 N N . ARG A 1 249 ? 14.840 -2.460 -5.166 1.00 91.75 249 ARG A N 1
ATOM 2086 C CA . ARG A 1 249 ? 13.420 -2.611 -5.497 1.00 91.75 249 ARG A CA 1
ATOM 2087 C C . ARG A 1 249 ? 12.615 -1.391 -5.071 1.00 91.75 249 ARG A C 1
ATOM 2089 O O . ARG A 1 249 ? 11.842 -0.878 -5.871 1.00 91.75 249 ARG A O 1
ATOM 2096 N N . ILE A 1 250 ? 12.809 -0.908 -3.841 1.00 88.12 250 ILE A N 1
ATOM 2097 C CA . ILE A 1 250 ? 12.116 0.286 -3.331 1.00 88.12 250 ILE A CA 1
ATOM 2098 C C . ILE A 1 250 ? 12.461 1.510 -4.184 1.00 88.12 250 ILE A C 1
ATOM 2100 O O . ILE A 1 250 ? 11.556 2.255 -4.567 1.00 88.12 250 ILE A O 1
ATOM 2104 N N . THR A 1 251 ? 13.741 1.693 -4.526 1.00 90.88 251 THR A N 1
ATOM 2105 C CA . THR A 1 251 ? 14.181 2.813 -5.367 1.00 90.88 251 THR A CA 1
ATOM 2106 C C . THR A 1 251 ? 13.438 2.813 -6.698 1.00 90.88 251 THR A C 1
ATOM 2108 O O . THR A 1 251 ? 12.762 3.792 -7.012 1.00 90.88 251 THR A O 1
ATOM 2111 N N . TYR A 1 252 ? 13.470 1.714 -7.455 1.00 91.56 252 TYR A N 1
ATOM 2112 C CA . TYR A 1 252 ? 12.787 1.675 -8.749 1.00 91.56 252 TYR A CA 1
ATOM 2113 C C . TYR A 1 252 ? 11.253 1.690 -8.618 1.00 91.56 252 TYR A C 1
ATOM 2115 O O . TYR A 1 252 ? 10.550 2.212 -9.487 1.00 91.56 252 TYR A O 1
ATOM 2123 N N . GLN A 1 253 ? 10.692 1.164 -7.523 1.00 89.94 253 GLN A N 1
ATOM 2124 C CA . GLN A 1 253 ? 9.238 1.092 -7.340 1.00 89.94 253 GLN A CA 1
ATOM 2125 C C . GLN A 1 253 ? 8.634 2.487 -7.204 1.00 89.94 253 GLN A C 1
ATOM 2127 O O . GLN A 1 253 ? 7.519 2.718 -7.680 1.00 89.94 253 GLN A O 1
ATOM 2132 N N . HIS A 1 254 ? 9.385 3.423 -6.620 1.00 84.94 254 HIS A N 1
ATOM 2133 C CA . HIS A 1 254 ? 8.903 4.761 -6.281 1.00 84.94 254 HIS A CA 1
ATOM 2134 C C . HIS A 1 254 ? 9.629 5.903 -7.002 1.00 84.94 254 HIS A C 1
ATOM 2136 O O . HIS A 1 254 ? 9.238 7.065 -6.814 1.00 84.94 254 HIS A O 1
ATOM 2142 N N . CYS A 1 255 ? 10.619 5.594 -7.848 1.00 87.38 255 CYS A N 1
ATOM 2143 C CA . CYS A 1 255 ? 11.287 6.583 -8.685 1.00 87.38 255 CYS A CA 1
ATOM 2144 C C . CYS A 1 255 ? 10.352 7.167 -9.753 1.00 87.38 255 CYS A C 1
ATOM 2146 O O . CYS A 1 255 ? 9.342 6.570 -10.165 1.00 87.38 255 CYS A O 1
ATOM 2148 N N . ASP A 1 256 ? 10.712 8.369 -10.189 1.00 86.00 256 ASP A N 1
ATOM 2149 C CA . ASP A 1 256 ? 10.058 9.059 -11.286 1.00 86.00 256 ASP A CA 1
ATOM 2150 C C . ASP A 1 256 ? 10.495 8.453 -12.623 1.00 86.00 256 ASP A C 1
ATOM 2152 O O . ASP A 1 256 ? 11.660 8.534 -12.997 1.00 86.00 256 ASP A O 1
ATOM 2156 N N . LEU A 1 257 ? 9.547 7.846 -13.340 1.00 89.12 257 LEU A N 1
ATOM 2157 C CA . LEU A 1 257 ? 9.774 7.253 -14.660 1.00 89.12 257 LEU A CA 1
ATOM 2158 C C . LEU A 1 257 ? 8.989 7.984 -15.753 1.00 89.12 257 LEU A C 1
ATOM 2160 O O . LEU A 1 257 ? 8.836 7.446 -16.845 1.00 89.12 257 LEU A O 1
ATOM 2164 N N . ARG A 1 258 ? 8.507 9.211 -15.499 1.00 87.00 258 ARG A N 1
ATOM 2165 C CA . ARG A 1 258 ? 7.668 9.967 -16.450 1.00 87.00 258 ARG A CA 1
ATOM 2166 C C . ARG A 1 258 ? 8.311 10.122 -17.826 1.00 87.00 258 ARG A C 1
ATOM 2168 O O . ARG A 1 258 ? 7.618 10.056 -18.835 1.00 87.00 258 ARG A O 1
ATOM 2175 N N . HIS A 1 259 ? 9.631 10.308 -17.873 1.00 88.44 259 HIS A N 1
ATOM 2176 C CA . HIS A 1 259 ? 10.358 10.401 -19.137 1.00 88.44 259 HIS A CA 1
ATOM 2177 C C . HIS A 1 259 ? 10.214 9.119 -19.974 1.00 88.44 259 HIS A C 1
ATOM 2179 O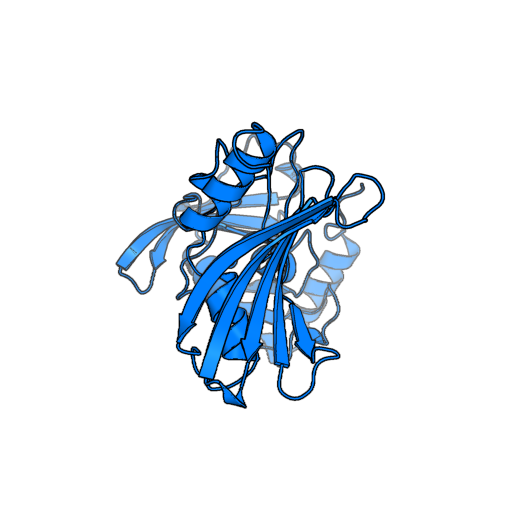 O . HIS A 1 259 ? 9.896 9.193 -21.155 1.00 88.44 259 HIS A O 1
ATOM 2185 N N . ILE A 1 260 ? 10.355 7.953 -19.342 1.00 90.69 260 ILE A N 1
ATOM 2186 C CA . ILE A 1 260 ? 10.225 6.642 -19.990 1.00 90.69 260 ILE A CA 1
ATOM 2187 C C . ILE A 1 260 ? 8.757 6.321 -20.304 1.00 90.69 260 ILE A C 1
ATOM 2189 O O . ILE A 1 260 ? 8.443 5.833 -21.385 1.00 90.69 260 ILE A O 1
ATOM 2193 N N . GLU A 1 261 ? 7.836 6.661 -19.401 1.00 90.62 261 GLU A N 1
ATOM 2194 C CA . GLU A 1 261 ? 6.389 6.516 -19.609 1.00 90.62 261 GLU A CA 1
ATOM 2195 C C . GLU A 1 261 ? 5.912 7.327 -20.833 1.00 90.62 261 GLU A C 1
ATOM 2197 O O . GLU A 1 261 ? 5.046 6.876 -21.580 1.00 90.62 261 GLU A O 1
ATOM 2202 N N . ASN A 1 262 ? 6.514 8.490 -21.107 1.00 89.44 262 ASN A N 1
ATOM 2203 C CA . ASN A 1 262 ? 6.234 9.250 -22.329 1.00 89.44 262 ASN A CA 1
ATOM 2204 C C . ASN A 1 262 ? 6.715 8.535 -23.599 1.00 89.44 262 ASN A C 1
ATOM 2206 O O . ASN A 1 262 ? 6.067 8.660 -24.633 1.00 89.44 262 ASN A O 1
ATOM 2210 N N . ILE A 1 263 ? 7.810 7.772 -23.541 1.00 91.31 263 ILE A N 1
ATOM 2211 C CA . ILE A 1 263 ? 8.281 6.969 -24.681 1.00 91.31 263 ILE A CA 1
ATOM 2212 C C . ILE A 1 263 ? 7.280 5.846 -24.981 1.00 91.31 263 ILE A C 1
ATOM 2214 O O . ILE A 1 263 ? 6.955 5.631 -26.143 1.00 91.31 263 ILE A O 1
ATOM 2218 N N . MET A 1 264 ? 6.706 5.201 -23.957 1.00 91.94 264 MET A N 1
ATOM 2219 C CA . MET A 1 264 ? 5.640 4.201 -24.152 1.00 91.94 264 MET A CA 1
ATOM 2220 C C . MET A 1 264 ? 4.433 4.789 -24.896 1.00 91.94 264 MET A C 1
ATOM 2222 O O . MET A 1 264 ? 3.920 4.166 -25.818 1.00 91.94 264 MET A O 1
ATOM 2226 N N . LYS A 1 265 ? 4.026 6.024 -24.567 1.00 89.56 265 LYS A N 1
ATOM 2227 C CA . LYS A 1 265 ? 2.949 6.711 -25.304 1.00 89.56 265 LYS A CA 1
ATOM 2228 C C . LYS A 1 265 ? 3.299 6.942 -26.773 1.00 89.56 265 LYS A C 1
ATOM 2230 O O . LYS A 1 265 ? 2.444 6.790 -27.634 1.00 89.56 265 LYS A O 1
ATOM 2235 N N . LYS A 1 266 ? 4.551 7.304 -27.066 1.00 90.69 266 LYS A N 1
ATOM 2236 C CA . LYS A 1 266 ? 5.022 7.483 -28.447 1.00 90.69 266 LYS A CA 1
ATOM 2237 C C . LYS A 1 266 ? 5.002 6.171 -29.234 1.00 90.69 266 LYS A C 1
ATOM 2239 O O . LYS A 1 266 ? 4.664 6.188 -30.413 1.00 90.69 266 LYS A O 1
ATOM 2244 N N . ILE A 1 267 ? 5.322 5.048 -28.584 1.00 89.88 267 ILE A N 1
ATOM 2245 C CA . ILE A 1 267 ? 5.187 3.707 -29.173 1.00 89.88 267 ILE A CA 1
ATOM 2246 C C . ILE A 1 267 ? 3.710 3.417 -29.486 1.00 89.88 267 ILE A C 1
ATOM 2248 O O . ILE A 1 267 ? 3.396 3.046 -30.614 1.00 89.88 267 ILE A O 1
ATOM 2252 N N . ASP A 1 268 ? 2.794 3.663 -28.540 1.00 88.94 268 ASP A N 1
ATOM 2253 C CA . ASP A 1 268 ? 1.347 3.480 -28.760 1.00 88.94 268 ASP A CA 1
ATOM 2254 C C . ASP A 1 268 ? 0.805 4.346 -29.909 1.00 88.94 268 ASP A C 1
ATOM 2256 O O . ASP A 1 268 ? -0.045 3.901 -30.679 1.00 88.94 268 ASP A O 1
ATOM 2260 N N . ASN A 1 269 ? 1.322 5.569 -30.055 1.00 88.81 269 ASN A N 1
ATOM 2261 C CA . ASN A 1 269 ? 0.958 6.492 -31.131 1.00 88.81 269 ASN A CA 1
ATOM 2262 C C . ASN A 1 269 ? 1.599 6.138 -32.489 1.00 88.81 269 ASN A C 1
ATOM 2264 O O . ASN A 1 269 ? 1.311 6.796 -33.489 1.00 88.81 269 ASN A O 1
ATOM 2268 N N . GLY A 1 270 ? 2.486 5.139 -32.545 1.00 86.44 270 GLY A N 1
ATOM 2269 C CA . GLY A 1 270 ? 3.220 4.762 -33.757 1.00 86.44 270 GLY A CA 1
ATOM 2270 C C . GLY A 1 270 ? 4.322 5.746 -34.174 1.00 86.44 270 GLY A C 1
ATOM 2271 O O . GLY A 1 270 ? 4.809 5.665 -35.303 1.00 86.44 270 GLY A O 1
ATOM 2272 N N . GLU A 1 271 ? 4.720 6.664 -33.285 1.00 88.50 271 GLU A N 1
ATOM 2273 C CA . GLU A 1 271 ? 5.827 7.613 -33.496 1.00 88.50 271 GLU A CA 1
ATOM 2274 C C . GLU A 1 271 ? 7.198 6.924 -33.393 1.00 88.50 271 GLU A C 1
ATOM 2276 O O . GLU A 1 271 ? 8.173 7.379 -33.988 1.00 88.50 271 GLU A O 1
ATOM 2281 N N . ILE A 1 272 ? 7.271 5.826 -32.635 1.00 82.75 272 ILE A N 1
ATOM 2282 C CA . ILE A 1 272 ? 8.449 4.964 -32.488 1.00 82.75 272 ILE A CA 1
ATOM 2283 C C . ILE A 1 272 ? 8.061 3.578 -33.008 1.00 82.75 272 ILE A C 1
ATOM 2285 O O . ILE A 1 272 ? 7.048 3.025 -32.576 1.00 82.75 272 ILE A O 1
ATOM 2289 N N . LYS A 1 273 ? 8.847 3.052 -33.950 1.00 67.12 273 LYS A N 1
ATOM 2290 C CA . LYS A 1 273 ? 8.649 1.752 -34.604 1.00 67.12 273 LYS A CA 1
ATOM 2291 C C . LYS A 1 273 ? 9.821 0.830 -34.324 1.00 67.12 273 LYS A C 1
ATOM 2293 O O . LYS A 1 273 ? 10.955 1.353 -34.261 1.00 67.12 273 LYS A O 1
#

Foldseek 3Di:
DPQPDDDPVLQVVLVVCCVPPCQQVDPPDADPDLVPDDQSAWGHADPVRATAGSHDCQFGLNVQCCQAELQHQDWAFDVQATDLGAHDDNQDDSVCQNVVLVVQDDPVQWDPDDPDPCVVQKTWGWDWDQDPVRDIFIKIWIAGPPDSYTGYIHTPDSVSRPCVVPPPQQWGWHQWDWADDPDPQKIWIWTFIAGSVRHTAWIFIWIQRRVVQKTWTWIFGADPVRDTPDIGTPDMDGHDDDPDPVRVRSCVSPDDPVVVSVVVVCVVVVVDD